Protein AF-A0AAF5DFM5-F1 (afdb_monomer)

Radius of gyration: 23.77 Å; Cα contacts (8 Å, |Δi|>4): 139; chains: 1; bounding box: 63×77×49 Å

Organism: Strongyloides stercoralis (NCBI:txid6248)

Mean predicted aligned error: 13.05 Å

Sequence (227 aa):
MPPLSIISSSNFTENYYSNDTLDSSNILQSSFLYLKYELNYQFFTSLDDDISKDEKELAKNTSKLLVEATSLFKKKNEDKLRTMLSKCTLDGPHLSYNTFCSVLSYLTEMSISGPVSRTTFTYGRLVGIFTFIGIYSKYLLDNDCLEDINTLILYTSKFMAKWINISWKRDKLSWEDFNIKTKLSIKSIEIKYENDNIITTVTVVIGACAIAVAALGIYFGIKKTFY

Secondary structure (DSSP, 8-state):
----PPP------S----S----HHHHHHHHHHHHHHHHT---SSPPPTTS-HHHHHHHHHHHHHHHHHHHHHHHHHHHHHHHHHHHHSTT-S---HHHHHHHHHHHHT--SSS-GGG----HHHHHHHHHHHHHHHHHHHHTT-HHHHHHHHHHHHHHHHHHHHHHHHHHT--HHHHHHHHHHHHHHHHHHHHHHHHHHHHHHHHHHHHHHHHHHHHHHHHHHH--

Foldseek 3Di:
DDAPDDDDDDDDDDDDDDPQPPDLLLLLLLLQLLLCVLVVDDDPDDRDPPDDPVSNVLSNLLSVLLSLLLVVVCVVCVVVLVVLLCVQAVVHLAHDLVRVLVSLCVQNVNDPPDDLVPDACDLVSVSSLSNSLSVSVNVCVVVVNSVRNSVSSVSSSVSVSVRCVSHCVVVVHGSVVSSVVSVVSSVVVVVVVVVVVVVVVVVVVVVVVVVVVVVVVVVVVVVVVVD

Structure (mmCIF, N/CA/C/O backbone):
data_AF-A0AAF5DFM5-F1
#
_entry.id   AF-A0AAF5DFM5-F1
#
loop_
_atom_site.group_PDB
_atom_site.id
_atom_site.type_symbol
_atom_site.label_atom_id
_atom_site.label_alt_id
_atom_site.label_comp_id
_atom_site.label_asym_id
_atom_site.label_entity_id
_atom_site.label_seq_id
_atom_site.pdbx_PDB_ins_code
_atom_site.Cartn_x
_atom_site.Cartn_y
_atom_site.Cartn_z
_atom_site.occupancy
_atom_site.B_iso_or_equiv
_atom_site.auth_seq_id
_atom_site.auth_comp_id
_atom_site.auth_asym_id
_atom_site.auth_atom_id
_atom_site.pdbx_PDB_model_num
ATOM 1 N N . MET A 1 1 ? 11.231 -17.034 3.679 1.00 26.69 1 MET A N 1
ATOM 2 C CA . MET A 1 1 ? 10.164 -16.528 2.785 1.00 26.69 1 MET A CA 1
ATOM 3 C C . MET A 1 1 ? 10.848 -15.743 1.677 1.00 26.69 1 MET A C 1
ATOM 5 O O . MET A 1 1 ? 11.814 -15.064 2.004 1.00 26.69 1 MET A O 1
ATOM 9 N N . PRO A 1 2 ? 10.467 -15.885 0.397 1.00 24.95 2 PRO A N 1
ATOM 10 C CA . PRO A 1 2 ? 11.100 -15.109 -0.661 1.00 24.95 2 PRO A CA 1
ATOM 11 C C . PRO A 1 2 ? 10.627 -13.646 -0.571 1.00 24.95 2 PRO A C 1
ATOM 13 O O . PRO A 1 2 ? 9.487 -13.409 -0.158 1.00 24.95 2 PRO A O 1
ATOM 16 N N . PRO A 1 3 ? 11.474 -12.665 -0.926 1.00 29.91 3 PRO A N 1
ATOM 17 C CA . PRO A 1 3 ? 11.093 -11.259 -0.907 1.00 29.91 3 PRO A CA 1
ATOM 18 C C . PRO A 1 3 ? 9.955 -11.004 -1.903 1.00 29.91 3 PRO A C 1
ATOM 20 O O . PRO A 1 3 ? 9.906 -11.611 -2.973 1.00 29.91 3 PRO A O 1
ATOM 23 N N . LEU A 1 4 ? 9.060 -10.069 -1.574 1.00 31.27 4 LEU A N 1
ATOM 24 C CA . LEU A 1 4 ? 8.083 -9.513 -2.516 1.00 31.27 4 LEU A CA 1
ATOM 25 C C . LEU A 1 4 ? 8.831 -8.641 -3.542 1.00 31.27 4 LEU A C 1
ATOM 27 O O . LEU A 1 4 ? 8.854 -7.415 -3.439 1.00 31.27 4 LEU A O 1
ATOM 31 N N . SER A 1 5 ? 9.518 -9.268 -4.498 1.00 30.50 5 SER A N 1
ATOM 32 C CA . SER A 1 5 ? 10.183 -8.580 -5.601 1.00 30.50 5 SER A CA 1
ATOM 33 C C . SER A 1 5 ? 9.222 -8.433 -6.779 1.00 30.50 5 SER A C 1
ATOM 35 O O . SER A 1 5 ? 8.769 -9.403 -7.384 1.00 30.50 5 SER A O 1
ATOM 37 N N . ILE A 1 6 ? 8.919 -7.183 -7.129 1.00 31.17 6 ILE A N 1
ATOM 38 C CA . ILE A 1 6 ? 8.477 -6.860 -8.484 1.00 31.17 6 ILE A CA 1
ATOM 39 C C . ILE A 1 6 ? 9.716 -7.029 -9.363 1.00 31.17 6 ILE A C 1
ATOM 41 O O . ILE A 1 6 ? 10.775 -6.468 -9.073 1.00 31.17 6 ILE A O 1
ATOM 45 N N . ILE A 1 7 ? 9.595 -7.884 -10.374 1.00 26.62 7 ILE A N 1
ATOM 46 C CA . ILE A 1 7 ? 10.667 -8.268 -11.291 1.00 26.62 7 ILE A CA 1
ATOM 47 C C . ILE A 1 7 ? 11.253 -7.002 -11.929 1.00 26.62 7 ILE A C 1
ATOM 49 O O . ILE A 1 7 ? 10.561 -6.248 -12.606 1.00 26.62 7 ILE A O 1
ATOM 53 N N . SER A 1 8 ? 12.540 -6.768 -11.682 1.00 29.70 8 SER A N 1
ATOM 54 C CA . SER A 1 8 ? 13.321 -5.675 -12.255 1.00 29.70 8 SER A CA 1
ATOM 55 C C . SER A 1 8 ? 13.896 -6.131 -13.596 1.00 29.70 8 SER A C 1
ATOM 57 O O . SER A 1 8 ? 14.919 -6.814 -13.625 1.00 29.70 8 SER A O 1
ATOM 59 N N . SER A 1 9 ? 13.267 -5.748 -14.706 1.00 27.64 9 SER A N 1
ATOM 60 C CA . SER A 1 9 ? 13.910 -5.782 -16.023 1.00 27.64 9 SER A CA 1
ATOM 61 C C . SER A 1 9 ? 14.705 -4.489 -16.225 1.00 27.64 9 SER A C 1
ATOM 63 O O . SER A 1 9 ? 14.135 -3.428 -16.481 1.00 27.64 9 SER A O 1
ATOM 65 N N . SER A 1 10 ? 16.025 -4.569 -16.071 1.00 27.09 10 SER A N 1
ATOM 66 C CA . SER A 1 10 ? 16.966 -3.527 -16.478 1.00 27.09 10 SER A CA 1
ATOM 67 C C . SER A 1 10 ? 17.239 -3.650 -17.973 1.00 27.09 10 SER A C 1
ATOM 69 O O . SER A 1 10 ? 17.657 -4.721 -18.401 1.00 27.09 10 SER A O 1
ATOM 71 N N . ASN A 1 11 ? 17.000 -2.579 -18.729 1.00 26.17 11 ASN A N 1
ATOM 72 C CA . ASN A 1 11 ? 17.708 -2.207 -19.959 1.00 26.17 11 ASN A CA 1
ATOM 73 C C . ASN A 1 11 ? 17.093 -0.899 -20.463 1.00 26.17 11 ASN A C 1
ATOM 75 O O . ASN A 1 11 ? 16.193 -0.956 -21.284 1.00 26.17 11 ASN A O 1
ATOM 79 N N . PHE A 1 12 ? 17.533 0.257 -19.964 1.00 29.44 12 PHE A N 1
ATOM 80 C CA . PHE A 1 12 ? 17.487 1.500 -20.738 1.00 29.44 12 PHE A CA 1
ATOM 81 C C . PHE A 1 12 ? 18.562 2.473 -20.244 1.00 29.44 12 PHE A C 1
ATOM 83 O O . PHE A 1 12 ? 18.998 2.445 -19.097 1.00 29.44 12 PHE A O 1
ATOM 90 N N . THR A 1 13 ? 19.045 3.218 -21.222 1.00 29.30 13 THR A N 1
ATOM 91 C CA . THR A 1 13 ? 20.336 3.877 -21.388 1.00 29.30 13 THR A CA 1
ATOM 92 C C . THR A 1 13 ? 20.624 5.038 -20.445 1.00 29.30 13 THR A C 1
ATOM 94 O O . THR A 1 13 ? 19.744 5.805 -20.070 1.00 29.30 13 THR A O 1
ATOM 97 N N . GLU A 1 14 ? 21.915 5.176 -20.144 1.00 26.59 14 GLU A N 1
ATOM 98 C CA . GLU A 1 14 ? 22.577 6.348 -19.576 1.00 26.59 14 GLU A CA 1
ATOM 99 C C . GLU A 1 14 ? 22.125 7.636 -20.274 1.00 26.59 14 GLU A C 1
ATOM 101 O O . GLU A 1 14 ? 22.359 7.789 -21.468 1.00 26.59 14 GLU A O 1
ATOM 106 N N . ASN A 1 15 ? 21.448 8.520 -19.536 1.00 27.34 15 ASN A N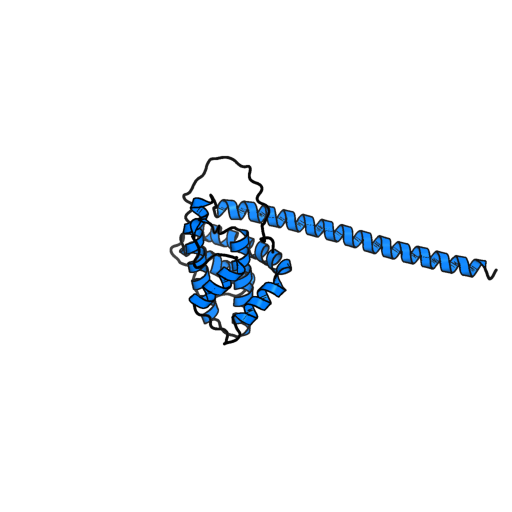 1
ATOM 107 C CA . ASN A 1 15 ? 21.472 9.988 -19.628 1.00 27.34 15 ASN A CA 1
ATOM 108 C C . ASN A 1 15 ? 20.193 10.521 -18.975 1.00 27.34 15 ASN A C 1
ATOM 110 O O . ASN A 1 15 ? 19.156 10.494 -19.616 1.00 27.34 15 ASN A O 1
ATOM 114 N N . TYR A 1 16 ? 20.288 10.929 -17.705 1.00 28.73 16 TYR A N 1
ATOM 115 C CA . TYR A 1 16 ? 19.466 11.915 -16.970 1.00 28.73 16 TYR A CA 1
ATOM 116 C C . TYR A 1 16 ? 19.586 11.609 -15.467 1.00 28.73 16 TYR A C 1
ATOM 118 O O . TYR A 1 16 ? 18.699 11.048 -14.834 1.00 28.73 16 TYR A O 1
ATOM 126 N N . TYR A 1 17 ? 20.738 11.938 -14.875 1.00 34.28 17 TYR A N 1
ATOM 127 C CA . TYR A 1 17 ? 20.863 11.941 -13.419 1.00 34.28 17 TYR A CA 1
ATOM 128 C C . TYR A 1 17 ? 20.577 13.342 -12.879 1.00 34.28 17 TYR A C 1
ATOM 130 O O . TYR A 1 17 ? 21.425 14.225 -12.935 1.00 34.28 17 TYR A O 1
ATOM 138 N N . SER A 1 18 ? 19.406 13.447 -12.245 1.00 34.38 18 SER A N 1
ATOM 139 C CA . SER A 1 18 ? 19.249 14.019 -10.904 1.00 34.38 18 SER A CA 1
ATOM 140 C C . SER A 1 18 ? 19.297 15.549 -10.758 1.00 34.38 18 SER A C 1
ATOM 142 O O . SER A 1 18 ? 20.243 16.090 -10.191 1.00 34.38 18 SER A O 1
ATOM 144 N N . ASN A 1 19 ? 18.169 16.194 -11.074 1.00 34.12 19 ASN A N 1
ATOM 145 C CA . ASN A 1 19 ? 17.599 17.251 -10.215 1.00 34.12 19 ASN A CA 1
ATOM 146 C C . ASN A 1 19 ? 16.365 16.754 -9.427 1.00 34.12 19 ASN A C 1
ATOM 148 O O . ASN A 1 19 ? 15.646 17.528 -8.811 1.00 34.12 19 ASN A O 1
ATOM 152 N N . ASP A 1 20 ? 16.138 15.440 -9.423 1.00 46.91 20 ASP A N 1
ATOM 153 C CA . ASP A 1 20 ? 14.932 14.785 -8.911 1.00 46.91 20 ASP A CA 1
ATOM 154 C C . ASP A 1 20 ? 15.004 14.509 -7.395 1.00 46.91 20 ASP A C 1
ATOM 156 O O . ASP A 1 20 ? 14.495 13.504 -6.888 1.00 46.91 20 ASP A O 1
ATOM 160 N N . THR A 1 21 ? 15.676 15.386 -6.641 1.00 45.53 21 THR A N 1
ATOM 161 C CA . THR A 1 21 ? 15.577 15.379 -5.179 1.00 45.53 21 THR A CA 1
ATOM 162 C C . THR A 1 21 ? 14.230 15.972 -4.811 1.00 45.53 21 THR A C 1
ATOM 164 O O . THR A 1 21 ? 14.131 17.140 -4.446 1.00 45.53 21 THR A O 1
ATOM 167 N N . LEU A 1 22 ? 13.187 15.153 -4.944 1.00 53.50 22 LEU A N 1
ATOM 168 C CA . LEU A 1 22 ? 11.903 15.378 -4.302 1.00 53.50 22 LEU A CA 1
ATOM 169 C C . LEU A 1 22 ? 12.203 15.596 -2.813 1.00 53.50 22 LEU A C 1
ATOM 171 O O . LEU A 1 22 ? 12.526 14.643 -2.096 1.00 53.50 22 LEU A O 1
ATOM 175 N N . ASP A 1 23 ? 12.184 16.856 -2.380 1.00 59.25 23 ASP A N 1
ATOM 176 C CA . ASP A 1 23 ? 12.413 17.213 -0.987 1.00 59.25 23 ASP A CA 1
ATOM 177 C C . ASP A 1 23 ? 11.388 16.463 -0.123 1.00 59.25 23 ASP A C 1
ATOM 179 O O . ASP A 1 23 ? 10.298 16.096 -0.569 1.00 59.25 23 ASP A O 1
ATOM 183 N N . SER A 1 24 ? 11.738 16.210 1.128 1.00 58.09 24 SER A N 1
ATOM 184 C CA . SER A 1 24 ? 10.863 15.661 2.162 1.00 58.09 24 SER A CA 1
ATOM 185 C C . SER A 1 24 ? 9.426 16.218 2.128 1.00 58.09 24 SER A C 1
ATOM 187 O O . S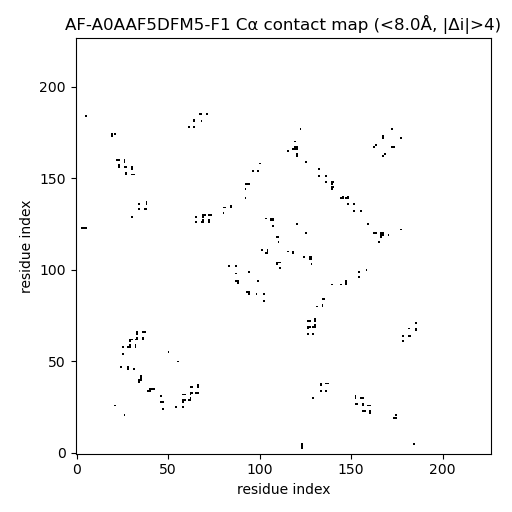ER A 1 24 ? 8.479 15.459 2.365 1.00 58.09 24 SER A O 1
ATOM 189 N N . SER A 1 25 ? 9.255 17.493 1.748 1.00 62.62 25 SER A N 1
ATOM 190 C CA . SER A 1 25 ? 7.951 18.137 1.537 1.00 62.62 25 SER A CA 1
ATOM 191 C C . SER A 1 25 ? 7.100 17.444 0.457 1.00 62.62 25 SER A C 1
ATOM 193 O O . SER A 1 25 ? 5.924 17.151 0.677 1.00 62.62 25 SER A O 1
ATOM 195 N N . ASN A 1 26 ? 7.685 17.015 -0.662 1.00 69.56 26 ASN A N 1
ATOM 196 C CA . ASN A 1 26 ? 6.950 16.330 -1.728 1.00 69.56 26 ASN A CA 1
ATOM 197 C C . ASN A 1 26 ? 6.493 14.908 -1.337 1.00 69.56 26 ASN A C 1
ATOM 199 O O . ASN A 1 26 ? 5.435 14.446 -1.777 1.00 69.56 26 ASN A O 1
ATOM 203 N N . ILE A 1 27 ? 7.239 14.211 -0.469 1.00 80.94 27 ILE A N 1
ATOM 204 C CA . ILE A 1 27 ? 6.811 12.914 0.095 1.00 80.94 27 ILE A CA 1
ATOM 205 C C . ILE A 1 27 ? 5.614 13.120 1.026 1.00 80.94 27 ILE A C 1
ATOM 207 O O . ILE A 1 27 ? 4.661 12.334 1.002 1.00 80.94 27 ILE A O 1
ATOM 211 N N . LEU A 1 28 ? 5.649 14.181 1.836 1.00 81.94 28 LEU A N 1
ATOM 212 C CA . LEU A 1 28 ? 4.542 14.560 2.707 1.00 81.94 28 LEU A CA 1
ATOM 213 C C . LEU A 1 28 ? 3.286 14.870 1.882 1.00 81.94 28 LEU A C 1
ATOM 215 O O . LEU A 1 28 ? 2.232 14.290 2.146 1.00 81.94 28 LEU A O 1
ATOM 219 N N . GLN A 1 29 ? 3.409 15.690 0.834 1.00 81.56 29 GLN A N 1
ATOM 220 C CA . GLN A 1 29 ? 2.295 16.011 -0.062 1.00 81.56 29 GLN A CA 1
ATOM 221 C C . GLN A 1 29 ? 1.724 14.780 -0.761 1.00 81.56 29 GLN A C 1
ATOM 223 O O . GLN A 1 29 ? 0.508 14.585 -0.774 1.00 81.56 29 GLN A O 1
ATOM 228 N N . SER A 1 30 ? 2.594 13.922 -1.295 1.00 83.00 30 SER A N 1
ATOM 229 C CA . SER A 1 30 ? 2.173 12.674 -1.936 1.00 83.00 30 SER A CA 1
ATOM 230 C C . SER A 1 30 ? 1.452 11.757 -0.946 1.00 83.00 30 SER A C 1
ATOM 232 O O . SER A 1 30 ? 0.493 11.090 -1.312 1.00 83.00 30 SER A O 1
ATOM 234 N N . SER A 1 31 ? 1.849 11.765 0.331 1.00 85.25 31 SER A N 1
ATOM 235 C CA . SER A 1 31 ? 1.177 10.985 1.375 1.00 85.25 31 SER A CA 1
ATOM 236 C C . SER A 1 31 ? -0.212 11.521 1.718 1.00 85.25 31 SER A C 1
ATOM 238 O O . SER A 1 31 ? -1.157 10.737 1.816 1.00 85.25 31 SER A O 1
ATOM 240 N N . PHE A 1 32 ? -0.362 12.845 1.825 1.00 87.75 32 PHE A N 1
ATOM 241 C CA . PHE A 1 32 ? -1.670 13.485 1.993 1.00 87.75 32 PHE A CA 1
ATOM 242 C C . PHE A 1 32 ? -2.598 13.212 0.808 1.00 87.75 32 PHE A C 1
ATOM 244 O O . PHE A 1 32 ? -3.746 12.809 0.996 1.00 87.75 32 PHE A O 1
ATOM 251 N N . LEU A 1 33 ? -2.108 13.414 -0.417 1.00 88.25 33 LEU A N 1
ATOM 252 C CA . LEU A 1 33 ? -2.886 13.210 -1.638 1.00 88.25 33 LEU A CA 1
ATOM 253 C C . LEU A 1 33 ? -3.266 11.743 -1.831 1.00 88.25 33 LEU A C 1
ATOM 255 O O . LEU A 1 33 ? -4.416 11.459 -2.162 1.00 88.25 33 LEU A O 1
ATOM 259 N N . TYR A 1 34 ? -2.338 10.820 -1.574 1.00 91.62 34 TYR A N 1
ATOM 260 C CA . TYR A 1 34 ? -2.616 9.390 -1.588 1.00 91.62 34 TYR A CA 1
ATOM 261 C C . TYR A 1 34 ? -3.769 9.041 -0.646 1.00 91.62 34 TYR A C 1
ATOM 263 O O . TYR A 1 34 ? -4.755 8.470 -1.099 1.00 91.62 34 TYR A O 1
ATOM 271 N N . LEU A 1 35 ? -3.700 9.427 0.635 1.00 91.56 35 LEU A N 1
ATOM 272 C CA . LEU A 1 35 ? -4.762 9.098 1.591 1.00 91.56 35 LEU A CA 1
ATOM 273 C C . LEU A 1 35 ? -6.078 9.801 1.268 1.00 91.56 35 LEU A C 1
ATOM 275 O O . LEU A 1 35 ? -7.140 9.215 1.463 1.00 91.56 35 LEU A O 1
ATOM 279 N N . LYS A 1 36 ? -6.029 11.027 0.738 1.00 90.31 36 LYS A N 1
ATOM 280 C CA . LYS A 1 36 ? -7.227 11.726 0.261 1.00 90.31 36 LYS A CA 1
ATOM 281 C C . LYS A 1 36 ? -7.945 10.908 -0.810 1.00 90.31 36 LYS A C 1
ATOM 283 O O . LYS A 1 36 ? -9.167 10.793 -0.766 1.00 90.31 36 LYS A O 1
ATOM 288 N N . TYR A 1 37 ? -7.198 10.350 -1.763 1.00 90.44 37 TYR A N 1
ATOM 289 C CA . TYR A 1 37 ? -7.759 9.529 -2.833 1.00 90.44 37 TYR A CA 1
ATOM 290 C C . TYR A 1 37 ? -8.168 8.134 -2.356 1.00 90.44 37 TYR A C 1
ATOM 292 O O . TYR A 1 37 ? -9.270 7.700 -2.673 1.00 90.44 37 TYR A O 1
ATOM 300 N N . GLU A 1 38 ? -7.332 7.466 -1.562 1.00 91.56 38 GLU A N 1
ATOM 301 C CA . GLU A 1 38 ? -7.588 6.118 -1.036 1.00 91.56 38 GLU A CA 1
ATOM 302 C C . GLU A 1 38 ? -8.816 6.084 -0.114 1.00 91.56 38 GLU A C 1
ATOM 304 O O . GLU A 1 38 ? -9.626 5.163 -0.188 1.00 91.56 38 GLU A O 1
ATOM 309 N N . LEU A 1 39 ? -8.982 7.089 0.753 1.00 90.44 39 LEU A N 1
ATO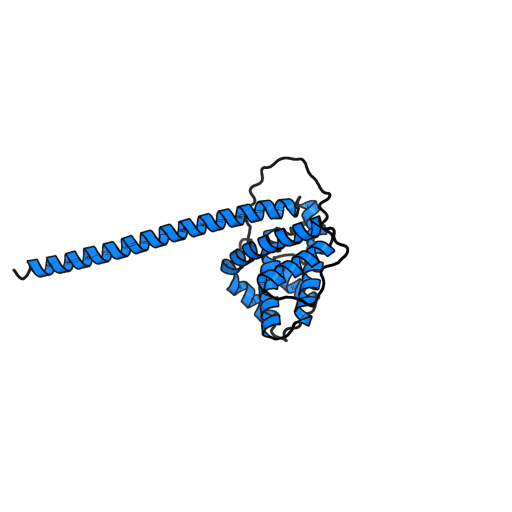M 310 C CA . LEU A 1 39 ? -10.088 7.144 1.716 1.00 90.44 39 LEU A CA 1
ATOM 311 C C . LEU A 1 39 ? -11.304 7.915 1.201 1.00 90.44 39 LEU A C 1
ATOM 313 O O . LEU A 1 39 ? -12.337 7.917 1.869 1.00 90.44 39 LEU A O 1
ATOM 317 N N . ASN A 1 40 ? -11.179 8.592 0.054 1.00 89.31 40 ASN A N 1
ATOM 318 C CA . ASN A 1 40 ? -12.155 9.569 -0.430 1.00 89.31 40 ASN A CA 1
ATOM 319 C C . ASN A 1 40 ? -12.555 10.578 0.672 1.00 89.31 40 ASN A C 1
ATOM 321 O O . ASN A 1 40 ? -13.735 10.855 0.889 1.00 89.31 40 ASN A O 1
ATOM 325 N N . TYR A 1 41 ? -11.558 11.088 1.405 1.00 83.00 41 TYR A N 1
ATOM 326 C CA . TYR A 1 41 ? -11.745 11.962 2.565 1.00 83.00 41 TYR A CA 1
ATOM 327 C C . TYR A 1 41 ? -10.971 13.271 2.402 1.00 83.00 41 TYR A C 1
ATOM 329 O O . TYR A 1 41 ? -9.806 13.278 1.998 1.00 83.00 41 TYR A O 1
ATOM 337 N N . GLN A 1 42 ? -11.607 14.397 2.727 1.00 81.12 42 GLN A N 1
ATOM 338 C CA . GLN A 1 42 ? -10.978 15.711 2.652 1.00 81.12 42 GLN A CA 1
ATOM 339 C C . GLN A 1 42 ? -10.389 16.101 4.008 1.00 81.12 42 GLN A C 1
ATOM 341 O O . GLN A 1 42 ? -11.095 16.550 4.905 1.00 81.12 42 GLN A O 1
ATOM 346 N N . PHE A 1 43 ? -9.073 15.944 4.140 1.00 75.19 43 PHE A N 1
ATOM 347 C CA . PHE A 1 43 ? -8.335 16.423 5.306 1.00 75.19 43 PHE A CA 1
ATOM 348 C C . PHE A 1 43 ? -8.318 17.957 5.360 1.00 75.19 43 PHE A C 1
ATOM 350 O O . PHE A 1 43 ? -8.232 18.618 4.324 1.00 75.19 43 PHE A O 1
ATOM 357 N N . PHE A 1 44 ? -8.381 18.510 6.573 1.00 64.94 44 PHE A N 1
ATOM 358 C CA . PHE A 1 44 ? -8.314 19.957 6.818 1.00 64.94 44 PHE A CA 1
ATOM 359 C C . PHE A 1 44 ? -6.910 20.539 6.616 1.00 64.94 44 PHE A C 1
ATOM 361 O O . PHE A 1 44 ? -6.758 21.747 6.467 1.00 64.94 44 PHE A O 1
ATOM 368 N N . THR A 1 45 ? -5.886 19.689 6.611 1.00 66.19 45 THR A N 1
ATOM 369 C CA . THR A 1 45 ? -4.489 20.087 6.471 1.00 66.19 45 THR A CA 1
ATOM 370 C C . THR A 1 45 ? -4.230 20.572 5.045 1.00 66.19 45 THR A C 1
ATOM 372 O O . THR A 1 45 ? -4.390 19.813 4.085 1.00 66.19 45 THR A O 1
ATOM 375 N N . SER A 1 46 ? -3.860 21.848 4.897 1.00 58.38 46 SER A N 1
ATOM 376 C CA . SER A 1 46 ? -3.481 22.412 3.604 1.00 58.38 46 SER A CA 1
ATOM 377 C C . SER A 1 46 ? -2.173 21.784 3.122 1.00 58.38 46 SER A C 1
ATOM 379 O O . SER A 1 46 ? -1.250 21.534 3.898 1.00 58.38 46 SER A O 1
ATOM 381 N N . LEU A 1 47 ? -2.117 21.490 1.822 1.00 62.34 47 LEU A N 1
ATOM 382 C CA . LEU A 1 47 ? -0.862 21.157 1.156 1.00 62.34 47 LEU A CA 1
ATOM 383 C C . LEU A 1 47 ? 0.054 22.379 1.230 1.00 62.34 47 LEU A C 1
ATOM 385 O O . LEU A 1 47 ? -0.430 23.496 1.088 1.00 62.34 47 LEU A O 1
ATOM 389 N N . ASP A 1 48 ? 1.345 22.140 1.445 1.00 65.19 48 ASP A N 1
ATOM 390 C CA . ASP A 1 48 ? 2.370 23.181 1.549 1.00 65.19 48 ASP A CA 1
ATOM 391 C C . ASP A 1 48 ? 2.264 24.176 0.372 1.00 65.19 48 ASP A C 1
ATOM 393 O O . ASP A 1 48 ? 2.280 23.788 -0.809 1.00 65.19 48 ASP A O 1
ATOM 397 N N . ASP A 1 49 ? 2.045 25.450 0.703 1.00 63.66 49 ASP A N 1
ATOM 398 C CA . ASP A 1 49 ? 1.696 26.490 -0.269 1.00 63.66 49 ASP A CA 1
ATOM 399 C C . ASP A 1 49 ? 2.891 26.850 -1.158 1.00 63.66 49 ASP A C 1
ATOM 401 O O . ASP A 1 49 ? 2.691 27.179 -2.332 1.00 63.66 49 ASP A O 1
ATOM 405 N N . ASP A 1 50 ? 4.108 26.653 -0.645 1.00 71.25 50 ASP A N 1
ATOM 406 C CA . ASP A 1 50 ? 5.378 27.016 -1.283 1.00 71.25 50 ASP A CA 1
ATOM 407 C C . ASP A 1 50 ? 5.792 26.091 -2.441 1.00 71.25 50 ASP A C 1
ATOM 409 O O . ASP A 1 50 ? 6.787 26.341 -3.123 1.00 71.25 50 ASP A O 1
ATOM 413 N N . ILE A 1 51 ? 5.026 25.031 -2.713 1.00 74.38 51 ILE A N 1
ATOM 414 C CA . ILE A 1 51 ? 5.359 24.070 -3.769 1.00 74.38 51 ILE A CA 1
ATOM 415 C C . ILE A 1 51 ? 4.951 24.595 -5.148 1.00 74.38 51 ILE A C 1
ATOM 417 O O . ILE A 1 51 ? 3.835 25.099 -5.347 1.00 74.38 51 ILE A O 1
ATOM 421 N N . SER A 1 52 ? 5.846 24.421 -6.125 1.00 81.50 52 SER A N 1
ATOM 422 C CA . SER A 1 52 ? 5.608 24.828 -7.508 1.00 81.50 52 SER A CA 1
ATOM 423 C C . SER A 1 52 ? 4.411 24.095 -8.131 1.00 81.50 52 SER A C 1
ATOM 425 O O . SER A 1 52 ? 3.989 23.016 -7.706 1.00 81.50 52 SER A O 1
ATOM 427 N N . LYS A 1 53 ? 3.835 24.683 -9.185 1.00 82.12 53 LYS A N 1
ATOM 428 C CA . LYS A 1 53 ? 2.701 24.081 -9.902 1.00 82.12 53 LYS A CA 1
ATOM 429 C C . LYS A 1 53 ? 3.053 22.705 -10.486 1.00 82.12 53 LYS A C 1
ATOM 431 O O . LYS A 1 53 ? 2.215 21.805 -10.450 1.00 82.12 53 LYS A O 1
ATOM 436 N N . ASP A 1 54 ? 4.274 22.554 -10.991 1.00 80.38 54 ASP A N 1
ATOM 437 C CA . ASP A 1 54 ? 4.739 21.319 -11.625 1.00 80.38 54 ASP A CA 1
ATOM 438 C C . ASP A 1 54 ? 4.934 20.201 -10.594 1.00 80.38 54 ASP A C 1
ATOM 440 O O . ASP A 1 54 ? 4.495 19.073 -10.814 1.00 80.38 54 ASP A O 1
ATOM 444 N N . GLU A 1 55 ? 5.486 20.519 -9.422 1.00 78.62 55 GLU A N 1
ATOM 445 C CA . GLU A 1 55 ? 5.607 19.572 -8.308 1.00 78.62 55 GLU A CA 1
ATOM 446 C C . GLU A 1 55 ? 4.240 19.138 -7.766 1.00 78.62 55 GLU A C 1
ATOM 448 O O . GLU A 1 55 ? 4.024 17.948 -7.527 1.00 78.62 55 GLU A O 1
ATOM 453 N N . LYS A 1 56 ? 3.278 20.066 -7.645 1.00 80.31 56 LYS A N 1
ATOM 454 C CA . LYS A 1 56 ? 1.896 19.736 -7.249 1.00 80.31 56 LYS A CA 1
ATOM 455 C C . LYS A 1 56 ? 1.250 18.757 -8.234 1.00 80.31 56 LYS A C 1
ATOM 457 O O . LYS A 1 56 ? 0.588 17.802 -7.819 1.00 80.31 56 LYS A O 1
ATOM 462 N N . GLU A 1 57 ? 1.445 18.961 -9.535 1.00 83.75 57 GLU A N 1
ATOM 463 C CA . GLU A 1 57 ? 0.916 18.064 -10.568 1.00 83.75 57 GLU A CA 1
ATOM 464 C C . GLU A 1 57 ? 1.637 16.703 -10.572 1.00 83.75 57 GLU A C 1
ATOM 466 O O . GLU A 1 57 ? 0.988 15.658 -10.688 1.00 83.75 57 GLU A O 1
ATOM 471 N N . LEU A 1 58 ? 2.955 16.679 -10.356 1.00 80.94 58 LEU A N 1
ATOM 472 C CA . LEU A 1 58 ? 3.725 15.442 -10.208 1.00 80.94 58 LEU A CA 1
ATOM 473 C C . LEU A 1 58 ? 3.273 14.632 -8.984 1.00 80.94 58 LEU A C 1
ATOM 475 O O . LEU A 1 58 ? 3.028 13.428 -9.106 1.00 80.94 58 LEU A O 1
ATOM 479 N N . ALA A 1 59 ? 3.105 15.275 -7.825 1.00 82.19 59 ALA A N 1
ATOM 480 C CA . ALA A 1 59 ? 2.626 14.636 -6.600 1.00 82.19 59 ALA A CA 1
ATOM 481 C C . ALA A 1 59 ? 1.221 14.053 -6.793 1.00 82.19 59 ALA A C 1
ATOM 483 O O . ALA A 1 59 ? 0.945 12.918 -6.397 1.00 82.19 59 ALA A O 1
ATOM 484 N N . LYS A 1 60 ? 0.339 14.785 -7.480 1.00 85.75 60 LYS A N 1
ATOM 485 C CA . LYS A 1 60 ? -1.013 14.333 -7.824 1.00 85.75 60 LYS A CA 1
ATOM 486 C C . LYS A 1 60 ? -1.007 13.095 -8.717 1.00 85.75 60 LYS A C 1
ATOM 488 O O . LYS A 1 60 ? -1.713 12.130 -8.422 1.00 85.75 60 LYS A O 1
ATOM 493 N N . ASN A 1 61 ? -0.217 13.108 -9.788 1.00 85.62 61 ASN A N 1
ATOM 494 C CA . ASN A 1 61 ? -0.128 11.984 -10.720 1.00 85.62 61 ASN A CA 1
ATOM 495 C C . ASN A 1 61 ? 0.503 10.753 -10.061 1.00 85.62 61 ASN A C 1
ATOM 497 O O . ASN A 1 61 ? -0.034 9.651 -10.181 1.00 85.62 61 ASN A O 1
ATOM 501 N N . THR A 1 62 ? 1.563 10.955 -9.278 1.00 87.81 62 THR A N 1
ATOM 502 C CA . THR A 1 62 ? 2.208 9.898 -8.487 1.00 87.81 62 THR A CA 1
ATOM 503 C C . THR A 1 62 ? 1.235 9.299 -7.467 1.00 87.81 62 THR A C 1
ATOM 505 O O . THR A 1 62 ? 1.154 8.082 -7.330 1.00 87.81 62 THR A O 1
ATOM 508 N N . SER A 1 63 ? 0.427 10.127 -6.797 1.00 88.81 63 SER A N 1
ATOM 509 C CA . SER A 1 63 ? -0.554 9.670 -5.801 1.00 88.81 63 SER A CA 1
ATOM 510 C C . S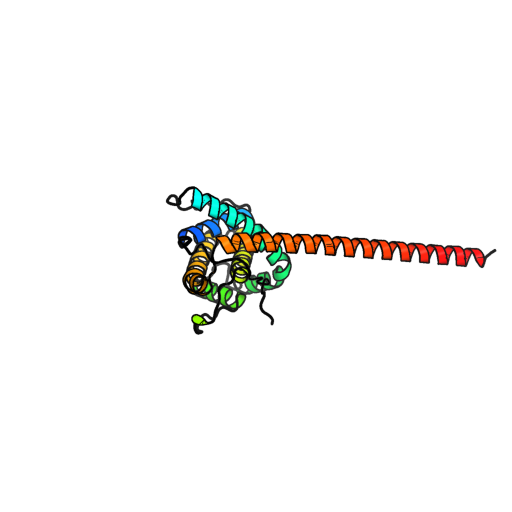ER A 1 63 ? -1.676 8.830 -6.411 1.00 88.81 63 SER A C 1
ATOM 512 O O . SER A 1 63 ? -2.070 7.826 -5.827 1.00 88.81 63 SER A O 1
ATOM 514 N N . LYS A 1 64 ? -2.179 9.193 -7.599 1.00 89.69 64 LYS A N 1
ATOM 515 C CA . LYS A 1 64 ? -3.177 8.379 -8.317 1.00 89.69 64 LYS A CA 1
ATOM 516 C C . LYS A 1 64 ? -2.613 7.019 -8.721 1.00 89.69 64 LYS A C 1
ATOM 518 O O . LYS A 1 64 ? -3.251 5.998 -8.490 1.00 89.69 64 LYS A O 1
ATOM 523 N N . LEU A 1 65 ? -1.394 7.010 -9.260 1.00 89.88 65 LEU A N 1
ATOM 524 C CA . LEU A 1 65 ? -0.702 5.774 -9.615 1.00 89.88 65 LEU A CA 1
ATOM 525 C C . LEU A 1 65 ? -0.449 4.895 -8.381 1.00 89.88 65 LEU A C 1
ATOM 527 O O . LEU A 1 65 ? -0.576 3.674 -8.452 1.00 89.88 65 LEU A O 1
ATOM 531 N N . LEU A 1 66 ? -0.124 5.516 -7.242 1.00 92.06 66 LEU A N 1
ATOM 532 C CA . LEU A 1 66 ? 0.004 4.826 -5.963 1.00 92.06 66 LEU A CA 1
ATOM 533 C C . LEU A 1 66 ? -1.307 4.158 -5.550 1.00 92.06 66 LEU A C 1
ATOM 535 O O . LEU A 1 66 ? -1.247 2.994 -5.189 1.00 92.06 66 LEU A O 1
ATOM 539 N N . VAL A 1 67 ? -2.464 4.821 -5.655 1.00 93.19 67 VAL A N 1
ATOM 540 C CA . VAL A 1 67 ? -3.775 4.208 -5.341 1.00 93.19 67 VAL A CA 1
ATOM 541 C C . VAL A 1 67 ? -4.034 2.952 -6.181 1.00 93.19 67 VAL A C 1
ATOM 543 O O . VAL A 1 67 ? -4.459 1.919 -5.663 1.00 93.19 67 VAL A O 1
ATOM 546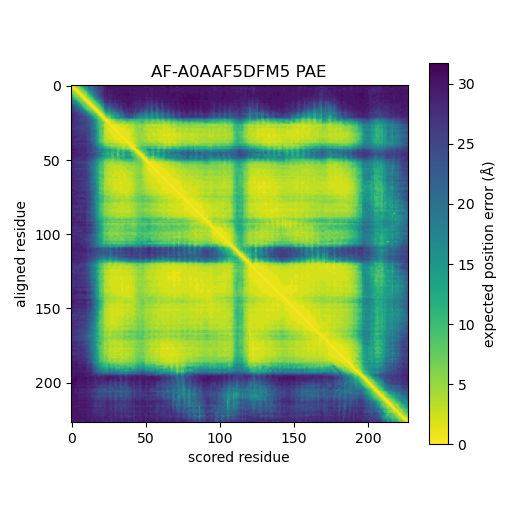 N N . GLU A 1 68 ? -3.732 2.993 -7.479 1.00 93.00 68 GLU A N 1
ATOM 547 C CA . GLU A 1 68 ? -3.863 1.814 -8.343 1.00 93.00 68 GLU A CA 1
ATOM 548 C C . GLU A 1 68 ? -2.907 0.688 -7.907 1.00 93.00 68 GLU A C 1
ATOM 550 O O . GLU A 1 68 ? -3.311 -0.469 -7.741 1.00 93.00 68 GLU A O 1
ATOM 555 N N . ALA A 1 69 ? -1.640 1.027 -7.654 1.00 92.69 69 ALA A N 1
ATOM 556 C CA . ALA A 1 69 ? -0.624 0.069 -7.232 1.00 92.69 69 ALA A CA 1
ATOM 557 C C . ALA A 1 69 ? -0.934 -0.558 -5.861 1.00 92.69 69 ALA A C 1
ATOM 559 O O . ALA A 1 69 ? -0.786 -1.773 -5.690 1.00 92.69 69 ALA A O 1
ATOM 560 N N . THR A 1 70 ? -1.373 0.240 -4.885 1.00 93.56 70 THR A N 1
ATOM 561 C CA . THR A 1 70 ? -1.712 -0.224 -3.535 1.00 93.56 70 THR A CA 1
ATOM 562 C C . THR A 1 70 ? -2.977 -1.064 -3.551 1.00 93.56 70 THR A C 1
ATOM 564 O O . THR A 1 70 ? -3.012 -2.077 -2.862 1.00 93.56 70 THR A O 1
ATOM 567 N N . SER A 1 71 ? -3.968 -0.750 -4.391 1.00 93.31 71 SER A N 1
ATOM 568 C CA . SER A 1 71 ? -5.154 -1.594 -4.587 1.00 93.31 71 SER A CA 1
ATOM 569 C C . SER A 1 71 ? -4.776 -3.002 -5.066 1.00 93.31 71 SER A C 1
ATOM 571 O O . SER A 1 71 ? -5.213 -4.007 -4.493 1.00 93.31 71 SER A O 1
ATOM 573 N N . LEU A 1 72 ? -3.881 -3.109 -6.055 1.00 90.25 72 LEU A N 1
ATOM 574 C CA . LEU A 1 72 ? -3.369 -4.402 -6.524 1.00 90.25 72 LEU A CA 1
ATOM 575 C C . LEU A 1 72 ? -2.529 -5.122 -5.462 1.00 90.25 72 LEU A C 1
ATOM 577 O O . LEU A 1 72 ? -2.629 -6.344 -5.311 1.00 90.25 72 LEU A O 1
ATOM 581 N N . PHE A 1 73 ? -1.705 -4.384 -4.716 1.00 89.94 73 PHE A N 1
ATOM 582 C CA . PHE A 1 73 ? -0.896 -4.947 -3.638 1.00 89.94 73 PHE A CA 1
ATOM 583 C C . PHE A 1 73 ? -1.769 -5.461 -2.483 1.00 89.94 73 PHE A C 1
ATOM 585 O O . PHE A 1 73 ? -1.521 -6.553 -1.962 1.00 89.94 73 PHE A O 1
ATOM 592 N N . LYS A 1 74 ? -2.816 -4.711 -2.124 1.00 91.06 74 LYS A N 1
ATOM 593 C CA . LYS A 1 74 ? -3.788 -5.026 -1.073 1.00 91.06 74 LYS A CA 1
ATOM 594 C C . LYS A 1 74 ? -4.510 -6.329 -1.371 1.00 91.06 74 LYS A C 1
ATOM 596 O O . LYS A 1 74 ? -4.467 -7.217 -0.530 1.00 91.06 74 LYS A O 1
ATOM 601 N N . LYS A 1 75 ? -5.024 -6.519 -2.594 1.00 88.31 75 LYS A N 1
ATOM 602 C CA . LYS A 1 75 ? -5.698 -7.768 -3.015 1.00 88.31 75 LYS A CA 1
ATOM 603 C C . LYS A 1 75 ? -4.887 -9.039 -2.732 1.00 88.31 75 LYS A C 1
ATOM 605 O O . LYS A 1 75 ? -5.467 -10.096 -2.520 1.00 88.31 75 LYS A O 1
ATOM 610 N N . LYS A 1 76 ? -3.553 -8.954 -2.743 1.00 85.44 76 LYS A N 1
ATOM 611 C CA . LYS A 1 76 ? -2.657 -10.097 -2.500 1.00 85.44 76 LYS A CA 1
ATOM 612 C C . LYS A 1 76 ? -2.187 -10.232 -1.051 1.00 85.44 76 LYS A C 1
ATOM 614 O O . LYS A 1 76 ? -1.706 -11.298 -0.684 1.00 85.44 76 LYS A O 1
ATOM 619 N N . ASN A 1 77 ? -2.252 -9.164 -0.255 1.00 88.62 77 ASN A N 1
ATOM 620 C CA . ASN A 1 77 ? -1.577 -9.090 1.046 1.00 88.62 77 ASN A CA 1
ATOM 621 C C . ASN A 1 77 ? -2.486 -8.620 2.193 1.00 88.62 77 ASN A C 1
ATOM 623 O O . ASN A 1 77 ? -1.989 -8.424 3.303 1.00 88.62 77 ASN A O 1
ATOM 627 N N . GLU A 1 78 ? -3.785 -8.424 1.954 1.00 89.62 78 GLU A N 1
ATOM 628 C CA . GLU A 1 78 ? -4.706 -7.804 2.912 1.00 89.62 78 GLU A CA 1
ATOM 629 C C . GLU A 1 78 ? -4.708 -8.501 4.277 1.00 89.62 78 GLU A C 1
ATOM 631 O O . GLU A 1 78 ? -4.517 -7.826 5.286 1.00 89.62 78 GLU A O 1
ATOM 636 N N . ASP A 1 79 ? -4.805 -9.831 4.327 1.00 89.62 79 ASP A N 1
ATOM 637 C CA . ASP A 1 79 ? -4.831 -10.581 5.593 1.00 89.62 79 ASP A CA 1
ATOM 638 C C . ASP A 1 79 ? -3.567 -10.359 6.429 1.00 89.62 79 ASP A C 1
ATOM 640 O O . ASP A 1 79 ? -3.622 -10.140 7.645 1.00 89.62 79 ASP A O 1
ATOM 644 N N . LYS A 1 80 ? -2.402 -10.358 5.770 1.00 87.69 80 LYS A N 1
ATOM 645 C CA . LYS A 1 80 ? -1.113 -10.117 6.427 1.00 87.69 80 LYS A CA 1
ATOM 646 C C . LYS A 1 80 ? -1.036 -8.687 6.959 1.00 87.69 80 LYS A C 1
ATOM 648 O O . LYS A 1 80 ? -0.577 -8.481 8.082 1.00 87.69 80 LYS A O 1
ATOM 653 N N . LEU A 1 81 ? -1.503 -7.712 6.179 1.00 91.00 81 LEU A N 1
ATOM 654 C CA . LEU A 1 81 ? -1.511 -6.302 6.571 1.00 91.00 81 LEU A CA 1
ATOM 655 C C . LEU A 1 81 ? -2.494 -6.037 7.719 1.00 91.00 81 LEU A C 1
ATOM 657 O O . LEU A 1 81 ? -2.142 -5.338 8.665 1.00 91.00 81 LEU A O 1
ATOM 661 N N . ARG A 1 82 ? -3.681 -6.653 7.700 1.00 91.44 82 ARG A N 1
ATOM 662 C CA . ARG A 1 82 ? -4.666 -6.573 8.791 1.00 91.44 82 ARG A CA 1
ATOM 663 C C . ARG A 1 82 ? -4.172 -7.240 10.068 1.00 91.44 82 ARG A C 1
ATOM 665 O O . ARG A 1 82 ? -4.371 -6.696 11.147 1.00 91.44 82 ARG A O 1
ATOM 672 N N . THR A 1 83 ? -3.467 -8.365 9.953 1.00 89.50 83 THR A N 1
ATOM 673 C CA . THR A 1 83 ? -2.822 -9.022 11.102 1.00 89.50 83 THR A CA 1
ATOM 674 C C . THR A 1 83 ? -1.721 -8.152 11.711 1.00 89.50 83 THR A C 1
ATOM 676 O O . THR A 1 83 ? -1.499 -8.173 12.918 1.00 89.50 83 THR A O 1
ATOM 679 N N . MET A 1 84 ? -0.994 -7.389 10.893 1.00 86.56 84 MET A N 1
ATOM 680 C CA . MET A 1 84 ? -0.041 -6.409 11.413 1.00 86.56 84 MET A CA 1
ATOM 681 C C . MET A 1 84 ? -0.760 -5.242 12.081 1.00 86.56 84 MET A C 1
ATOM 683 O O . MET A 1 84 ? -0.369 -4.875 13.183 1.00 86.56 84 MET A O 1
ATOM 687 N N . LEU A 1 85 ? -1.819 -4.705 11.464 1.00 91.56 85 LEU A N 1
ATOM 688 C CA . LEU A 1 85 ? -2.615 -3.627 12.049 1.00 91.56 85 LEU A CA 1
ATOM 689 C C . LEU A 1 85 ? -3.147 -4.026 13.429 1.00 91.56 85 LEU A C 1
ATOM 691 O O . LEU A 1 85 ? -2.911 -3.297 14.383 1.00 91.56 85 LEU A O 1
ATOM 695 N N . SER A 1 86 ? -3.762 -5.205 13.562 1.00 89.81 86 SER A N 1
ATOM 696 C CA . SER A 1 86 ? -4.317 -5.662 14.843 1.00 89.81 86 SER A CA 1
ATOM 697 C C . SER A 1 86 ? -3.262 -5.780 15.941 1.00 89.81 86 SER A C 1
ATOM 699 O O . SER A 1 86 ? -3.542 -5.480 17.096 1.00 89.81 86 SER A O 1
ATOM 701 N N . LYS A 1 87 ? -2.026 -6.156 15.590 1.00 85.00 87 LYS A N 1
ATOM 702 C CA . LYS A 1 87 ? -0.901 -6.160 16.534 1.00 85.00 87 LYS A CA 1
ATOM 703 C C . LYS A 1 87 ? -0.453 -4.755 16.934 1.00 85.00 87 LYS A C 1
ATOM 705 O O . LYS A 1 87 ? 0.025 -4.580 18.047 1.00 85.00 87 LYS A O 1
ATOM 710 N N . CYS A 1 88 ? -0.570 -3.779 16.036 1.00 84.44 88 CYS A N 1
ATOM 711 C CA . CYS A 1 88 ? -0.198 -2.390 16.314 1.00 84.44 88 CYS A CA 1
ATOM 712 C C . CYS A 1 88 ? -1.226 -1.682 17.190 1.00 84.44 88 CYS A C 1
ATOM 714 O O . CYS A 1 88 ? -0.853 -0.800 17.951 1.00 84.44 88 CYS A O 1
ATOM 716 N N . THR A 1 89 ? -2.496 -2.066 17.069 1.00 88.69 89 THR A N 1
ATOM 717 C CA . THR A 1 89 ? -3.622 -1.375 17.704 1.00 88.69 89 THR A CA 1
ATOM 718 C C . THR A 1 89 ? -4.148 -2.088 18.952 1.00 88.69 89 THR A C 1
ATOM 720 O O . THR A 1 89 ? -5.242 -1.776 19.415 1.00 88.69 89 THR A O 1
ATOM 723 N N . LEU A 1 90 ? -3.401 -3.064 19.484 1.00 85.69 90 LEU A N 1
ATOM 724 C CA . LEU A 1 90 ? -3.763 -3.834 20.685 1.00 85.69 90 LEU A CA 1
ATOM 725 C C . LEU A 1 90 ? -3.976 -2.935 21.911 1.00 85.69 90 LEU A C 1
ATOM 727 O O . LEU A 1 90 ? -4.943 -3.124 22.641 1.00 85.69 90 LEU A O 1
ATOM 731 N N . ASP A 1 91 ? -3.103 -1.943 22.089 1.00 84.19 91 ASP A N 1
ATOM 732 C CA . ASP A 1 91 ? -3.115 -1.022 23.234 1.00 84.19 91 ASP A CA 1
ATOM 733 C C . ASP A 1 91 ? -3.851 0.300 22.930 1.00 84.19 91 ASP A C 1
ATOM 735 O O . ASP A 1 91 ? -3.760 1.263 23.691 1.00 84.19 91 ASP A O 1
ATOM 739 N N . GLY A 1 92 ? -4.576 0.359 21.807 1.00 86.00 92 GLY A N 1
ATOM 740 C CA . GLY A 1 92 ? -5.296 1.542 21.339 1.00 86.00 92 GLY A CA 1
ATOM 741 C C . GLY A 1 92 ? -4.866 2.017 19.944 1.00 86.00 92 GLY A C 1
ATOM 742 O O . GLY A 1 92 ? -3.975 1.440 19.322 1.00 86.00 92 GLY A O 1
ATOM 743 N N . PRO A 1 93 ? -5.522 3.062 19.410 1.00 86.00 93 PRO A N 1
ATOM 744 C CA . PRO A 1 93 ? -5.267 3.566 18.057 1.00 86.00 93 PRO A CA 1
ATOM 745 C C . PRO A 1 93 ? -3.935 4.324 17.926 1.00 86.00 93 PRO A C 1
ATOM 747 O O . PRO A 1 93 ? -3.345 4.347 16.839 1.00 86.00 93 PRO A O 1
ATOM 750 N N . HIS A 1 94 ? -3.458 4.912 19.027 1.00 87.12 94 HIS A N 1
ATOM 751 C CA . HIS A 1 94 ? -2.279 5.772 19.078 1.00 87.12 94 HIS A CA 1
ATOM 752 C C . HIS A 1 94 ? -0.978 4.972 18.977 1.00 87.12 94 HIS A C 1
ATOM 754 O O . HIS A 1 94 ? -0.756 4.011 19.713 1.00 87.12 94 HIS A O 1
ATOM 760 N N . LEU A 1 95 ? -0.067 5.418 18.111 1.00 85.56 95 LEU A N 1
ATOM 761 C CA . LEU A 1 95 ? 1.211 4.751 17.882 1.00 85.56 95 LEU A CA 1
ATOM 762 C C . LEU A 1 95 ? 2.373 5.717 18.111 1.00 85.56 95 LEU A C 1
ATOM 764 O O . LEU A 1 95 ? 2.414 6.797 17.532 1.00 85.56 95 LEU A O 1
ATOM 768 N N . SER A 1 96 ? 3.371 5.313 18.901 1.00 87.44 96 SER A N 1
ATOM 769 C CA . SER A 1 96 ? 4.621 6.077 18.999 1.00 87.44 96 SER A CA 1
ATOM 770 C C . SER A 1 96 ? 5.443 5.964 17.706 1.00 87.44 96 SER A C 1
ATOM 772 O O . SER A 1 96 ? 5.401 4.936 17.024 1.00 87.44 96 SER A O 1
ATOM 774 N N . TYR A 1 97 ? 6.275 6.967 17.394 1.00 86.88 97 TYR A N 1
ATOM 775 C CA . TYR A 1 97 ? 7.165 6.912 16.221 1.00 86.88 97 TYR A CA 1
ATOM 776 C C . TYR A 1 97 ? 8.113 5.698 16.240 1.00 86.88 97 TYR A C 1
ATOM 778 O O . TYR A 1 97 ? 8.405 5.114 15.195 1.00 86.88 97 TYR A O 1
ATOM 786 N N . ASN A 1 98 ? 8.578 5.280 17.422 1.00 86.25 98 ASN A N 1
ATOM 787 C CA . ASN A 1 98 ? 9.461 4.118 17.554 1.00 86.25 98 ASN A CA 1
ATOM 788 C C . ASN A 1 98 ? 8.723 2.811 17.242 1.00 86.25 98 ASN A C 1
ATOM 790 O O . ASN A 1 98 ? 9.255 1.957 16.525 1.00 86.25 98 ASN A O 1
ATOM 794 N N . THR A 1 99 ? 7.485 2.675 17.720 1.00 86.12 99 THR A N 1
ATOM 795 C CA . THR A 1 99 ? 6.625 1.532 17.392 1.00 86.12 99 THR A CA 1
ATOM 796 C C . THR A 1 99 ? 6.307 1.523 15.897 1.00 86.12 99 THR A C 1
ATOM 798 O O . THR A 1 99 ? 6.491 0.498 15.244 1.00 86.12 99 THR A O 1
ATOM 801 N N . PHE A 1 100 ? 5.960 2.679 15.322 1.00 87.31 100 PHE A N 1
ATOM 802 C CA . PHE A 1 100 ? 5.736 2.851 13.884 1.00 87.31 100 PHE A CA 1
ATOM 803 C C . PHE A 1 100 ? 6.922 2.375 13.039 1.00 87.31 100 PHE A C 1
ATOM 805 O O . PHE A 1 100 ? 6.771 1.528 12.155 1.00 87.31 100 PHE A O 1
ATOM 812 N N . CYS A 1 101 ? 8.125 2.869 13.346 1.00 86.62 101 CYS A N 1
ATOM 813 C CA . CYS A 1 101 ? 9.338 2.471 12.638 1.00 86.62 101 CYS A CA 1
ATOM 814 C C . CYS A 1 101 ? 9.590 0.968 12.760 1.00 86.62 101 CYS A C 1
ATOM 816 O O . CYS A 1 101 ? 10.009 0.344 11.786 1.00 86.62 101 CYS A O 1
ATOM 818 N N . SER A 1 102 ? 9.330 0.385 13.931 1.00 84.81 102 SER A N 1
ATOM 819 C CA . SER A 1 102 ? 9.538 -1.043 14.184 1.00 84.81 102 SER A CA 1
ATOM 820 C C . SER A 1 102 ? 8.600 -1.910 13.347 1.00 84.81 102 SER A C 1
ATOM 822 O O . SER A 1 102 ? 9.048 -2.858 12.701 1.00 84.81 102 SER A O 1
ATOM 824 N N . VAL A 1 103 ? 7.322 -1.534 13.280 1.00 85.44 103 VAL A N 1
ATOM 825 C CA . VAL A 1 103 ? 6.299 -2.214 12.475 1.00 85.44 103 VAL A CA 1
ATOM 826 C C . VAL A 1 103 ? 6.644 -2.154 10.992 1.00 85.44 103 VAL A C 1
ATOM 828 O O . VAL A 1 103 ? 6.683 -3.190 10.327 1.00 85.44 103 VAL A O 1
ATOM 831 N N . LEU A 1 104 ? 6.949 -0.964 10.467 1.00 85.56 104 LEU A N 1
ATOM 832 C CA . LEU A 1 104 ? 7.286 -0.822 9.051 1.00 85.56 104 LEU A CA 1
ATOM 833 C C . LEU A 1 104 ? 8.588 -1.529 8.692 1.00 85.56 104 LEU A C 1
ATOM 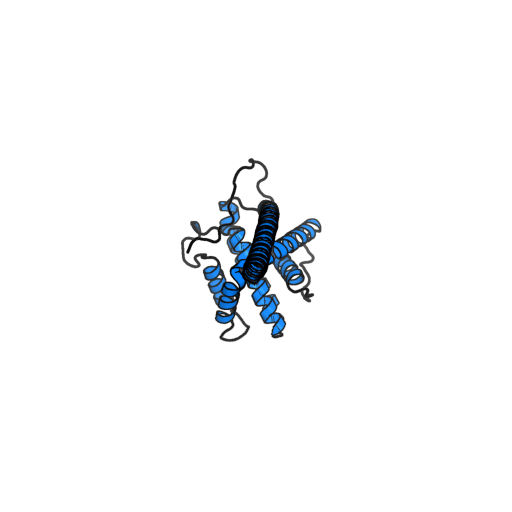835 O O . LEU A 1 104 ? 8.683 -2.136 7.627 1.00 85.56 104 LEU A O 1
ATOM 839 N N . SER A 1 105 ? 9.583 -1.488 9.573 1.00 82.62 105 SER A N 1
ATOM 840 C CA . SER A 1 105 ? 10.850 -2.189 9.356 1.00 82.62 105 SER A CA 1
ATOM 841 C C . SER A 1 105 ? 10.650 -3.702 9.320 1.00 82.62 105 SER A C 1
ATOM 843 O O . SER A 1 105 ? 11.229 -4.371 8.469 1.00 82.62 105 SER A O 1
ATOM 845 N N . TYR A 1 106 ? 9.761 -4.236 10.163 1.00 81.62 106 TYR A N 1
ATOM 846 C CA . TYR A 1 106 ? 9.360 -5.639 10.105 1.00 81.62 106 TYR A CA 1
ATOM 847 C C . TYR A 1 106 ? 8.594 -5.973 8.813 1.00 81.62 106 TYR A C 1
ATOM 849 O O . TYR A 1 106 ? 8.940 -6.941 8.138 1.00 81.62 106 TYR A O 1
ATOM 857 N N . LEU A 1 107 ? 7.611 -5.152 8.417 1.00 79.00 107 LEU A N 1
ATOM 858 C CA . LEU A 1 107 ? 6.843 -5.325 7.172 1.00 79.00 107 LEU A CA 1
ATOM 859 C C . LEU A 1 107 ? 7.752 -5.381 5.940 1.00 79.00 107 LEU A C 1
ATOM 861 O O . LEU A 1 107 ? 7.514 -6.153 5.012 1.00 79.00 107 LEU A O 1
ATOM 865 N N . THR A 1 108 ? 8.771 -4.531 5.927 1.00 76.94 108 THR A N 1
ATOM 866 C CA . THR A 1 108 ? 9.642 -4.330 4.771 1.00 76.94 108 THR A CA 1
ATOM 867 C C . THR A 1 108 ? 10.938 -5.126 4.849 1.00 76.94 108 THR A C 1
ATOM 869 O O . THR A 1 108 ? 11.718 -5.072 3.901 1.00 76.94 108 THR A O 1
ATOM 872 N N . GLU A 1 109 ? 11.182 -5.872 5.929 1.00 74.50 109 GLU A N 1
ATOM 873 C CA . GLU A 1 109 ? 12.463 -6.539 6.205 1.00 74.50 109 GLU A CA 1
ATOM 874 C C . GLU A 1 109 ? 13.649 -5.557 6.142 1.00 74.50 109 GLU A C 1
ATOM 876 O O . GLU A 1 109 ? 14.739 -5.879 5.661 1.00 74.50 109 GLU A O 1
ATOM 881 N N . MET A 1 110 ? 13.424 -4.314 6.570 1.00 67.06 110 MET A N 1
ATOM 882 C CA . MET A 1 110 ? 14.471 -3.305 6.667 1.00 67.06 110 MET A CA 1
ATOM 883 C C . MET A 1 110 ? 15.147 -3.407 8.032 1.00 67.06 110 MET A C 1
ATOM 885 O O . MET A 1 110 ? 14.483 -3.427 9.067 1.00 67.06 110 MET A O 1
ATOM 889 N N . SER A 1 111 ? 16.482 -3.482 8.065 1.00 58.75 111 SER A N 1
ATOM 890 C CA . SER A 1 111 ? 17.188 -3.550 9.346 1.00 58.75 111 SER A CA 1
ATOM 891 C C . SER A 1 111 ? 17.176 -2.181 10.028 1.00 58.75 111 SER A C 1
ATOM 893 O O . SER A 1 111 ? 17.690 -1.214 9.466 1.00 58.75 111 SER A O 1
ATOM 895 N N . ILE A 1 112 ? 16.666 -2.112 11.258 1.00 57.97 112 ILE A N 1
ATOM 896 C CA . ILE A 1 112 ? 16.744 -0.900 12.093 1.00 57.97 112 ILE A CA 1
ATOM 897 C C . ILE A 1 112 ? 18.170 -0.713 12.637 1.00 57.97 112 ILE A C 1
ATOM 899 O O . ILE A 1 112 ? 18.637 0.413 12.781 1.00 57.97 112 ILE A O 1
ATOM 903 N N . SER A 1 113 ? 18.865 -1.824 12.906 1.00 53.38 113 SER A N 1
ATOM 904 C CA . SER A 1 113 ? 20.159 -1.883 13.602 1.00 53.38 113 SER A CA 1
ATOM 905 C C . SER A 1 113 ? 21.295 -2.529 12.796 1.00 53.38 113 SER A C 1
ATOM 907 O O . SER A 1 113 ? 22.423 -2.601 13.278 1.00 53.38 113 SER A O 1
ATOM 909 N N . GLY A 1 114 ? 21.025 -3.013 11.580 1.00 54.03 114 GLY A N 1
ATOM 910 C CA . GLY A 1 114 ? 22.041 -3.603 10.705 1.00 54.03 114 GLY A CA 1
ATOM 911 C C . GLY A 1 114 ? 22.808 -2.554 9.889 1.00 54.03 114 GLY A C 1
ATOM 912 O O . GLY A 1 114 ? 22.419 -1.382 9.863 1.00 54.03 114 GLY A O 1
ATOM 913 N N . PRO A 1 115 ? 23.882 -2.952 9.175 1.00 54.38 115 PRO A N 1
ATOM 914 C CA . PRO A 1 115 ? 24.576 -2.054 8.267 1.00 54.38 115 PRO A CA 1
ATOM 915 C C . PRO A 1 115 ? 23.593 -1.570 7.199 1.00 54.38 115 PRO A C 1
ATOM 917 O O . PRO A 1 115 ? 23.180 -2.320 6.310 1.00 54.38 115 PRO A O 1
ATOM 920 N N . VAL A 1 116 ? 23.242 -0.288 7.284 1.00 55.12 116 VAL A N 1
ATOM 921 C CA . VAL A 1 116 ? 22.336 0.411 6.363 1.00 55.12 116 VAL A CA 1
ATOM 922 C C . VAL A 1 116 ? 22.752 0.203 4.894 1.00 55.12 116 VAL A C 1
ATOM 924 O O . VAL A 1 116 ? 21.921 0.192 3.984 1.00 55.12 116 VAL A O 1
ATOM 927 N N . SER A 1 117 ? 24.042 -0.059 4.662 1.00 55.44 117 SER A N 1
ATOM 928 C CA . SER A 1 117 ? 24.638 -0.345 3.358 1.00 55.44 117 SER A CA 1
ATOM 929 C C . SER A 1 117 ? 24.048 -1.548 2.614 1.00 55.44 117 SER A C 1
ATOM 931 O O . SER A 1 117 ? 24.198 -1.600 1.398 1.00 55.44 117 SER A O 1
ATOM 933 N N . ARG A 1 118 ? 23.361 -2.487 3.283 1.00 63.44 118 ARG A N 1
ATOM 934 C CA . ARG A 1 118 ? 22.774 -3.674 2.625 1.00 63.44 118 ARG A CA 1
ATOM 935 C C . ARG A 1 118 ? 21.272 -3.583 2.363 1.00 63.44 118 ARG A C 1
ATOM 937 O O . ARG A 1 118 ? 20.743 -4.382 1.598 1.00 63.44 118 ARG A O 1
ATOM 944 N N . THR A 1 119 ? 20.575 -2.637 2.988 1.00 71.44 119 THR A N 1
ATOM 945 C CA . THR A 1 119 ? 19.115 -2.539 2.872 1.00 71.44 119 THR A CA 1
ATOM 946 C C . THR A 1 119 ? 18.742 -1.565 1.749 1.00 71.44 119 THR A C 1
ATOM 948 O O . THR A 1 119 ? 19.137 -0.400 1.780 1.00 71.44 119 THR A O 1
ATOM 951 N N . THR A 1 120 ? 18.005 -2.039 0.741 1.00 79.94 120 THR A N 1
ATOM 952 C CA . THR A 1 120 ? 17.574 -1.264 -0.441 1.00 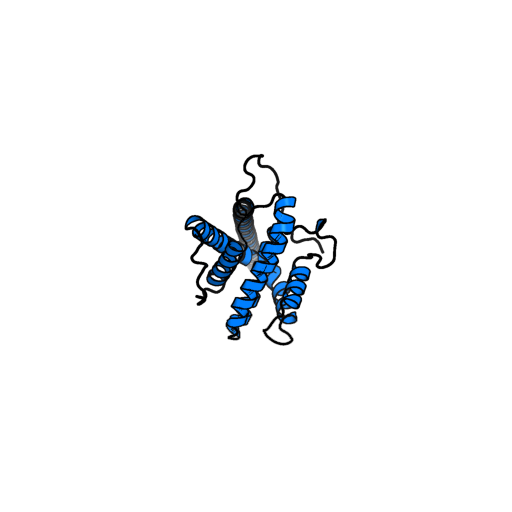79.94 120 THR A CA 1
ATOM 953 C C . THR A 1 120 ? 16.107 -0.835 -0.324 1.00 79.94 120 THR A C 1
ATOM 955 O O . THR A 1 120 ? 15.223 -1.677 -0.194 1.00 79.94 120 THR A O 1
ATOM 958 N N . PHE A 1 121 ? 15.773 0.455 -0.362 1.00 86.69 121 PHE A N 1
ATOM 959 C CA . PHE A 1 121 ? 14.365 0.868 -0.293 1.00 86.69 121 PHE A CA 1
ATOM 960 C C . PHE A 1 121 ? 13.711 0.804 -1.678 1.00 86.69 121 PHE A C 1
ATOM 962 O O . PHE A 1 121 ? 13.651 1.786 -2.407 1.00 86.69 121 PHE A O 1
ATOM 969 N N . THR A 1 122 ? 13.262 -0.386 -2.071 1.00 86.38 122 THR A N 1
ATOM 970 C CA . THR A 1 122 ? 12.699 -0.628 -3.406 1.00 86.38 122 THR A CA 1
ATOM 971 C C . THR A 1 122 ? 11.307 -0.015 -3.582 1.00 86.38 122 THR A C 1
ATOM 973 O O . THR A 1 122 ? 10.580 0.219 -2.616 1.00 86.38 122 THR A O 1
ATOM 976 N N . TYR A 1 123 ? 10.873 0.140 -4.835 1.00 88.88 123 TYR A N 1
ATOM 977 C CA . TYR A 1 123 ? 9.503 0.549 -5.165 1.00 88.88 123 TYR A CA 1
ATOM 978 C C . TYR A 1 123 ? 8.434 -0.383 -4.583 1.00 88.88 123 TYR A C 1
ATOM 980 O O . TYR A 1 123 ? 7.394 0.079 -4.128 1.00 88.88 123 TYR A O 1
ATOM 988 N N . GLY A 1 124 ? 8.706 -1.690 -4.509 1.00 86.38 124 GLY A N 1
ATOM 989 C CA . GLY A 1 124 ? 7.806 -2.639 -3.847 1.00 86.38 124 GLY A CA 1
ATOM 990 C C . GLY A 1 124 ? 7.643 -2.354 -2.349 1.00 86.38 124 GLY A C 1
ATOM 991 O O . GLY A 1 124 ? 6.532 -2.430 -1.829 1.00 86.38 124 GLY A O 1
ATOM 992 N N . ARG A 1 125 ? 8.725 -1.963 -1.656 1.00 88.56 125 ARG A N 1
ATOM 993 C CA . ARG A 1 125 ? 8.669 -1.543 -0.244 1.00 88.56 125 ARG A CA 1
ATOM 994 C C . ARG A 1 125 ? 7.892 -0.239 -0.081 1.00 88.56 125 ARG A C 1
ATOM 996 O O . ARG A 1 125 ? 7.087 -0.147 0.839 1.00 88.56 125 ARG A O 1
ATOM 1003 N N . LEU A 1 126 ? 8.088 0.720 -0.987 1.00 89.81 126 LEU A N 1
ATOM 1004 C CA . LEU A 1 126 ? 7.328 1.971 -1.023 1.00 89.81 126 LEU A CA 1
ATOM 1005 C C . LEU A 1 126 ? 5.817 1.699 -1.125 1.00 89.81 126 LEU A C 1
ATOM 1007 O O . LEU A 1 126 ? 5.054 2.142 -0.270 1.00 89.81 126 LEU A O 1
ATOM 1011 N N . VAL A 1 127 ? 5.396 0.901 -2.112 1.00 91.75 127 VAL A N 1
ATOM 1012 C CA . VAL A 1 127 ? 3.985 0.514 -2.296 1.00 91.75 127 VAL A CA 1
ATOM 1013 C C . VAL A 1 127 ? 3.462 -0.261 -1.084 1.00 91.75 127 VAL A C 1
ATOM 1015 O O . VAL A 1 127 ? 2.343 -0.016 -0.637 1.00 91.75 127 VAL A O 1
ATOM 1018 N N . GLY A 1 128 ? 4.264 -1.156 -0.501 1.00 91.19 128 GLY A N 1
ATOM 1019 C CA . GLY A 1 128 ? 3.889 -1.896 0.705 1.00 91.19 128 GLY A CA 1
ATOM 1020 C C . GLY A 1 128 ? 3.606 -0.986 1.906 1.00 91.19 128 GLY A C 1
ATOM 1021 O O . GLY A 1 128 ? 2.599 -1.175 2.588 1.00 91.19 128 GLY A O 1
ATOM 1022 N N . ILE A 1 129 ? 4.443 0.034 2.130 1.00 91.56 129 ILE A N 1
ATOM 1023 C CA . ILE A 1 129 ? 4.224 1.040 3.181 1.00 91.56 129 ILE A CA 1
ATOM 1024 C C . ILE A 1 129 ? 2.955 1.841 2.897 1.00 91.56 129 ILE A C 1
ATOM 1026 O O . ILE A 1 129 ? 2.101 1.929 3.774 1.00 91.56 129 ILE A O 1
ATOM 1030 N N . PHE A 1 130 ? 2.791 2.367 1.678 1.00 92.88 130 PHE A N 1
ATOM 1031 C CA . PHE A 1 130 ? 1.588 3.117 1.306 1.00 92.88 130 PHE A CA 1
ATOM 1032 C C . PHE A 1 130 ? 0.306 2.289 1.473 1.00 92.88 130 PHE A C 1
ATOM 1034 O O . PHE A 1 130 ? -0.706 2.773 1.983 1.00 92.88 130 PHE A O 1
ATOM 1041 N N . THR A 1 131 ? 0.360 1.001 1.135 1.00 93.50 131 THR A N 1
ATOM 1042 C CA . THR A 1 131 ? -0.777 0.097 1.341 1.00 93.50 131 THR A CA 1
ATOM 1043 C C . THR A 1 131 ? -1.093 -0.060 2.830 1.00 93.50 131 THR A C 1
ATOM 1045 O O . THR A 1 131 ? -2.256 0.024 3.224 1.00 93.50 131 THR A O 1
ATOM 1048 N N . PHE A 1 132 ? -0.073 -0.257 3.673 1.00 92.81 132 PHE A N 1
ATOM 1049 C CA . PHE A 1 132 ? -0.269 -0.394 5.117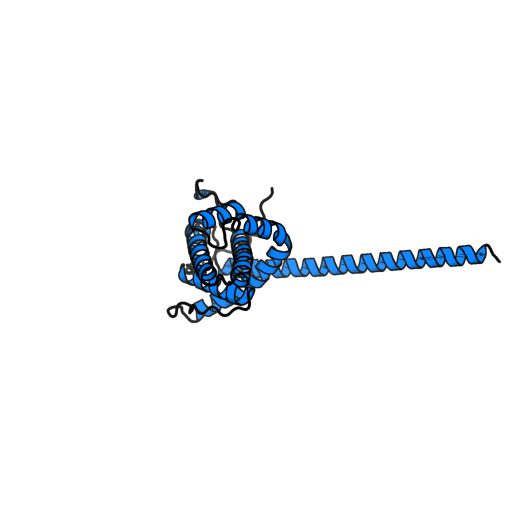 1.00 92.81 132 PHE A CA 1
ATOM 1050 C C . PHE A 1 132 ? -0.849 0.875 5.742 1.00 92.81 132 PHE A C 1
ATOM 1052 O O . PHE A 1 132 ? -1.811 0.780 6.501 1.00 92.81 132 PHE A O 1
ATOM 1059 N N . ILE A 1 133 ? -0.328 2.057 5.397 1.00 93.19 133 ILE A N 1
ATOM 1060 C CA . ILE A 1 133 ? -0.870 3.309 5.940 1.00 93.19 133 ILE A CA 1
ATOM 1061 C C . ILE A 1 133 ? -2.291 3.564 5.444 1.00 93.19 133 ILE A C 1
ATOM 1063 O O . ILE A 1 133 ? -3.091 4.048 6.222 1.00 93.19 133 ILE A O 1
ATOM 1067 N N . GLY A 1 134 ? -2.650 3.173 4.215 1.00 94.38 134 GLY A N 1
ATOM 1068 C CA . GLY A 1 134 ? -4.038 3.263 3.743 1.00 94.38 134 GLY A CA 1
ATOM 1069 C C . GLY A 1 134 ? -4.992 2.434 4.609 1.00 94.38 134 GLY A C 1
ATOM 1070 O O . GLY A 1 134 ? -6.045 2.914 5.025 1.00 94.38 134 GLY A O 1
ATOM 1071 N N . ILE A 1 135 ? -4.587 1.209 4.962 1.00 94.25 135 ILE A N 1
ATOM 1072 C CA . ILE A 1 135 ? -5.348 0.333 5.866 1.00 94.25 135 ILE A CA 1
ATOM 1073 C C . ILE A 1 135 ? -5.410 0.914 7.287 1.00 94.25 135 ILE A C 1
ATOM 1075 O O . ILE A 1 135 ? -6.485 0.936 7.884 1.00 94.25 135 ILE A O 1
ATOM 1079 N N . TYR A 1 136 ? -4.287 1.404 7.818 1.00 94.62 136 TYR A N 1
ATOM 1080 C CA . TYR A 1 136 ? -4.230 2.004 9.153 1.00 94.62 136 TYR A CA 1
ATOM 1081 C C . TYR A 1 136 ? -5.086 3.277 9.214 1.00 94.62 136 TYR A C 1
ATOM 1083 O O . TYR A 1 136 ? -5.919 3.420 10.102 1.00 94.62 136 TYR A O 1
ATOM 1091 N N . SER A 1 137 ? -4.954 4.186 8.249 1.00 94.31 137 SER A N 1
ATOM 1092 C CA . SER A 1 137 ? -5.748 5.414 8.196 1.00 94.31 137 SER A CA 1
ATOM 1093 C C . SER A 1 137 ? -7.236 5.134 8.065 1.00 94.31 137 SER A C 1
ATOM 1095 O O . SER A 1 137 ? -8.023 5.844 8.678 1.00 94.31 137 SER A O 1
ATOM 1097 N N . LYS A 1 138 ? -7.637 4.093 7.321 1.00 94.31 138 LYS A N 1
ATOM 1098 C CA . LYS A 1 138 ? -9.043 3.682 7.276 1.00 94.31 138 LYS A CA 1
ATOM 1099 C C . LYS A 1 138 ? -9.535 3.234 8.653 1.00 94.31 138 LYS A C 1
ATOM 1101 O O . LYS A 1 138 ? -10.590 3.680 9.077 1.00 94.31 138 LYS A O 1
ATOM 1106 N N . TYR A 1 139 ? -8.745 2.434 9.371 1.00 94.25 139 TYR A N 1
ATOM 1107 C CA . TYR A 1 139 ? -9.055 2.055 10.751 1.00 94.25 139 TYR A CA 1
ATOM 1108 C C . TYR A 1 139 ? -9.179 3.273 11.676 1.00 94.25 139 TYR A C 1
ATOM 1110 O O . TYR A 1 139 ? -10.142 3.363 12.425 1.00 94.25 139 TYR A O 1
ATOM 1118 N N . LEU A 1 140 ? -8.250 4.228 11.607 1.00 93.94 140 LEU A N 1
ATOM 1119 C CA . LEU A 1 140 ? -8.318 5.447 12.419 1.00 93.94 140 LEU A CA 1
ATOM 1120 C C . LEU A 1 140 ? -9.547 6.294 12.087 1.00 93.94 140 LEU A C 1
ATOM 1122 O O . LEU A 1 140 ? -10.203 6.789 12.997 1.00 93.94 140 LEU A O 1
ATOM 1126 N N . LEU A 1 141 ? -9.874 6.426 10.800 1.00 92.75 141 LEU A N 1
ATOM 1127 C CA . LEU A 1 141 ? -11.059 7.144 10.339 1.00 92.75 141 LEU A CA 1
ATOM 1128 C C . LEU A 1 141 ? -12.344 6.486 10.855 1.00 92.75 141 LEU A C 1
ATOM 1130 O O . LEU A 1 141 ? -13.237 7.184 11.312 1.00 92.75 141 LEU A O 1
ATOM 1134 N N . ASP A 1 142 ? -12.413 5.154 10.826 1.00 92.69 142 ASP A N 1
ATOM 1135 C CA . ASP A 1 142 ? -13.566 4.388 11.314 1.00 92.69 142 ASP A CA 1
ATOM 1136 C C . ASP A 1 142 ? -13.709 4.427 12.853 1.00 92.69 142 ASP A C 1
ATOM 1138 O O . ASP A 1 142 ? -14.751 4.035 13.373 1.00 92.69 142 ASP A O 1
ATOM 1142 N N . ASN A 1 143 ? -12.686 4.898 13.580 1.00 91.75 143 ASN A N 1
ATOM 1143 C CA . ASN A 1 143 ? -12.677 5.061 15.040 1.00 91.75 143 ASN A CA 1
ATOM 1144 C C . ASN A 1 143 ? -12.593 6.541 15.477 1.00 91.75 143 ASN A C 1
ATOM 1146 O O . ASN A 1 143 ? -12.185 6.818 16.603 1.00 91.75 143 ASN A O 1
ATOM 1150 N N . ASP A 1 144 ? -12.915 7.494 14.594 1.00 90.19 144 ASP A N 1
ATOM 1151 C CA . ASP A 1 144 ? -12.899 8.944 14.867 1.00 90.19 144 ASP A CA 1
ATOM 1152 C C . ASP A 1 144 ? -11.547 9.499 15.378 1.00 90.19 144 ASP A C 1
ATOM 1154 O O . ASP A 1 144 ? -11.468 10.546 16.020 1.00 90.19 144 ASP A O 1
ATOM 1158 N N . CYS A 1 145 ? -10.441 8.833 15.039 1.00 90.06 145 CYS A N 1
ATOM 1159 C CA . CYS A 1 145 ? -9.083 9.181 15.466 1.00 90.06 145 CYS A CA 1
ATOM 1160 C C . CYS A 1 145 ? -8.354 10.030 14.403 1.00 90.06 145 CYS A C 1
ATOM 1162 O O . CYS A 1 145 ? -7.299 9.658 13.884 1.00 90.06 145 CYS A O 1
ATOM 1164 N N . LEU A 1 146 ? -8.934 11.174 14.020 1.00 87.56 146 LEU A N 1
ATOM 1165 C CA . LEU A 1 146 ? -8.434 11.998 12.904 1.00 87.56 146 LEU A CA 1
ATOM 1166 C C . LEU A 1 146 ? -7.037 12.598 13.151 1.00 87.56 146 LEU A C 1
ATOM 1168 O O . LEU A 1 146 ? -6.237 12.701 12.219 1.00 87.56 146 LEU A O 1
ATOM 1172 N N . GLU A 1 147 ? -6.722 12.975 14.392 1.00 86.25 147 GLU A N 1
ATOM 1173 C CA . GLU A 1 147 ? -5.407 13.526 14.760 1.00 86.25 147 GLU A CA 1
ATOM 1174 C C . GLU A 1 147 ? -4.278 12.504 14.558 1.00 86.25 147 GLU A C 1
ATOM 1176 O O . GLU A 1 147 ? -3.179 12.846 14.103 1.00 86.25 147 GLU A O 1
ATOM 1181 N N . ASP A 1 148 ? -4.571 11.225 14.794 1.00 90.31 148 ASP A N 1
ATOM 1182 C CA . ASP A 1 148 ? -3.627 10.138 14.551 1.00 90.31 148 ASP A CA 1
ATOM 1183 C C . ASP A 1 148 ? -3.350 9.937 13.064 1.00 90.31 148 ASP A C 1
ATOM 1185 O O . ASP A 1 148 ? -2.251 9.515 12.707 1.00 90.31 148 ASP A O 1
ATOM 1189 N N . ILE A 1 149 ? -4.287 10.281 12.171 1.00 90.31 149 ILE A N 1
ATOM 1190 C CA . ILE A 1 149 ? -4.043 10.204 10.724 1.00 90.31 149 ILE A CA 1
ATOM 1191 C C . ILE A 1 149 ? -2.975 11.224 10.316 1.00 90.31 149 ILE A C 1
ATOM 1193 O O . ILE A 1 149 ? -2.045 10.876 9.588 1.00 90.31 149 ILE A O 1
ATOM 1197 N N . ASN A 1 150 ? -3.048 12.457 10.826 1.00 86.94 150 ASN A N 1
ATOM 1198 C CA . ASN A 1 150 ? -2.016 13.470 10.580 1.00 86.94 150 ASN A CA 1
ATOM 1199 C C . ASN A 1 150 ? -0.652 13.027 11.129 1.00 86.94 150 ASN A C 1
ATOM 1201 O O . ASN A 1 150 ? 0.370 13.152 10.448 1.00 86.94 150 ASN A O 1
ATOM 1205 N N . THR A 1 151 ? -0.643 12.448 12.331 1.00 89.06 151 THR A N 1
ATOM 1206 C CA . THR A 1 151 ? 0.568 11.884 12.944 1.00 89.06 151 THR A CA 1
ATOM 1207 C C . THR A 1 151 ? 1.145 10.750 12.094 1.00 89.06 151 THR A C 1
ATOM 1209 O O . THR A 1 151 ? 2.347 10.726 11.821 1.00 89.06 151 THR A O 1
ATOM 1212 N N . LEU A 1 152 ? 0.296 9.851 11.593 1.00 90.88 152 LEU A N 1
ATOM 1213 C CA . LEU A 1 152 ? 0.689 8.747 10.723 1.00 90.88 152 LEU A CA 1
ATOM 1214 C C . LEU A 1 152 ? 1.304 9.253 9.412 1.00 90.88 152 LEU A C 1
ATOM 1216 O O . LEU A 1 152 ? 2.343 8.743 8.991 1.00 90.88 152 LEU A O 1
ATOM 1220 N N . ILE A 1 153 ? 0.719 10.279 8.789 1.00 89.50 153 ILE A N 1
ATOM 1221 C CA . ILE A 1 153 ? 1.259 10.908 7.574 1.00 89.50 153 ILE A CA 1
ATOM 1222 C C . ILE A 1 153 ? 2.658 11.475 7.835 1.00 89.50 153 ILE A C 1
ATOM 1224 O O . ILE A 1 153 ? 3.587 11.185 7.077 1.00 89.50 153 ILE A O 1
ATOM 1228 N N . LEU A 1 154 ? 2.830 12.220 8.931 1.00 87.75 154 LEU A N 1
ATOM 1229 C CA . LEU A 1 154 ? 4.117 12.799 9.320 1.00 87.75 154 LEU A CA 1
ATOM 1230 C C . LEU A 1 154 ? 5.177 11.720 9.582 1.00 87.75 154 LEU A C 1
ATOM 1232 O O . LEU A 1 154 ? 6.331 11.838 9.169 1.00 87.75 154 LEU A O 1
ATOM 1236 N N . TYR A 1 155 ? 4.798 10.649 10.275 1.00 90.88 155 TYR A N 1
ATOM 1237 C CA . TYR A 1 155 ? 5.708 9.549 10.577 1.00 90.88 155 TYR A CA 1
ATOM 1238 C C . TYR A 1 155 ? 6.128 8.812 9.311 1.00 90.88 155 TYR A C 1
ATOM 1240 O O . TYR A 1 155 ? 7.310 8.502 9.135 1.00 90.88 155 TYR A O 1
ATOM 1248 N N . THR A 1 156 ? 5.179 8.581 8.407 1.00 90.38 156 THR A N 1
ATOM 1249 C CA . THR A 1 156 ? 5.429 7.911 7.132 1.00 90.38 156 THR A CA 1
ATOM 1250 C C . THR A 1 156 ? 6.349 8.744 6.251 1.00 90.38 156 THR A C 1
ATOM 1252 O O . THR A 1 156 ? 7.342 8.217 5.748 1.00 90.38 156 THR A O 1
ATOM 1255 N N . SER A 1 157 ? 6.083 10.045 6.105 1.00 88.50 157 SER A N 1
ATOM 1256 C CA . SER A 1 157 ? 6.914 10.926 5.282 1.00 88.50 157 SER A CA 1
ATOM 1257 C C . SER A 1 157 ? 8.344 11.003 5.814 1.00 88.50 157 SER A C 1
ATOM 1259 O O . SER A 1 157 ? 9.290 10.804 5.051 1.00 88.50 157 SER A O 1
ATOM 1261 N N . LYS A 1 158 ? 8.520 11.158 7.133 1.00 87.81 158 LYS A N 1
ATOM 1262 C CA . LYS A 1 158 ? 9.839 11.168 7.783 1.00 87.81 158 LYS A CA 1
ATOM 1263 C C . LYS A 1 158 ? 10.590 9.848 7.595 1.00 87.81 158 LYS A C 1
ATOM 1265 O O . LYS A 1 158 ? 11.787 9.851 7.295 1.00 87.81 158 LYS A O 1
ATOM 1270 N N . PHE A 1 159 ? 9.900 8.719 7.753 1.00 88.38 159 PHE A N 1
ATOM 1271 C CA . PHE A 1 159 ? 10.489 7.396 7.566 1.00 88.38 159 PHE A CA 1
ATOM 1272 C C . PHE A 1 159 ? 10.924 7.169 6.112 1.00 88.38 159 PHE A C 1
ATOM 1274 O O . PHE A 1 159 ? 12.054 6.742 5.867 1.00 88.38 159 PHE A O 1
ATOM 1281 N N . MET A 1 160 ? 10.062 7.492 5.145 1.00 88.62 160 MET A N 1
ATOM 1282 C CA . MET A 1 160 ? 10.356 7.321 3.720 1.00 88.62 160 MET A CA 1
ATOM 1283 C C . MET A 1 160 ? 11.462 8.267 3.251 1.00 88.62 160 MET A C 1
ATOM 1285 O O . MET A 1 160 ? 12.388 7.810 2.586 1.00 88.62 160 MET A O 1
ATOM 1289 N N . ALA A 1 161 ? 11.442 9.539 3.665 1.00 88.00 161 ALA A N 1
ATOM 1290 C CA . ALA A 1 161 ? 12.488 10.509 3.335 1.00 88.00 161 ALA A CA 1
ATOM 1291 C C . ALA A 1 161 ? 13.876 10.016 3.768 1.00 88.00 161 ALA A C 1
ATOM 1293 O O . ALA A 1 161 ? 14.828 10.056 2.987 1.00 88.00 161 ALA A O 1
ATOM 1294 N N . LYS A 1 162 ? 13.985 9.462 4.985 1.00 86.31 162 LYS A N 1
ATOM 1295 C CA . LYS A 1 162 ? 15.231 8.858 5.477 1.00 86.31 162 LYS A CA 1
ATOM 1296 C C . LYS A 1 162 ? 15.729 7.753 4.539 1.00 86.31 162 LYS A C 1
ATOM 1298 O O . LYS A 1 162 ? 16.898 7.754 4.159 1.00 86.31 162 LYS A O 1
ATOM 1303 N N . TRP A 1 163 ? 14.870 6.804 4.177 1.00 85.19 163 TRP A N 1
ATOM 1304 C CA . TRP A 1 163 ? 15.272 5.644 3.377 1.00 85.19 163 TRP A CA 1
ATOM 1305 C C . TRP A 1 163 ? 15.537 5.969 1.907 1.00 85.19 163 TRP A C 1
ATOM 1307 O O . TRP A 1 163 ? 16.465 5.401 1.325 1.00 85.19 163 TRP A O 1
ATOM 1317 N N . ILE A 1 164 ? 14.783 6.900 1.325 1.00 86.94 164 ILE A N 1
ATOM 1318 C CA . ILE A 1 164 ? 15.019 7.410 -0.029 1.00 86.94 164 ILE A CA 1
ATOM 1319 C C . ILE A 1 164 ? 16.396 8.073 -0.091 1.00 86.94 164 ILE A C 1
ATOM 1321 O O . ILE A 1 164 ? 17.235 7.650 -0.885 1.00 86.94 164 ILE A O 1
ATOM 1325 N N . ASN A 1 165 ? 16.690 9.003 0.824 1.00 84.44 165 ASN A N 1
ATOM 1326 C CA . ASN A 1 165 ? 17.978 9.704 0.858 1.00 84.44 165 ASN A CA 1
ATOM 1327 C C . ASN A 1 165 ? 19.174 8.755 1.014 1.00 84.44 165 ASN A C 1
ATOM 1329 O O . ASN A 1 165 ? 20.234 8.976 0.432 1.00 84.44 165 ASN A O 1
ATOM 1333 N N . ILE A 1 166 ? 19.000 7.682 1.785 1.00 83.31 166 ILE A N 1
ATOM 1334 C CA . ILE A 1 166 ? 20.045 6.686 2.031 1.00 83.31 166 ILE A CA 1
ATOM 1335 C C . ILE A 1 166 ? 20.261 5.760 0.830 1.00 83.31 166 ILE A C 1
ATOM 1337 O O . ILE A 1 166 ? 21.403 5.434 0.504 1.00 83.31 166 ILE A O 1
ATOM 1341 N N . SER A 1 167 ? 19.184 5.262 0.221 1.00 85.12 167 SER A N 1
ATOM 1342 C CA . SER A 1 167 ? 19.272 4.114 -0.689 1.00 85.12 167 SER A CA 1
ATOM 1343 C C . SER A 1 167 ? 19.039 4.461 -2.152 1.00 85.12 167 SER A C 1
ATOM 1345 O O . SER A 1 167 ? 19.720 3.897 -2.996 1.00 85.12 167 SER A O 1
ATOM 1347 N N . TRP A 1 168 ? 18.171 5.418 -2.488 1.00 87.81 168 TRP A N 1
ATOM 1348 C CA . TRP A 1 168 ? 17.814 5.672 -3.889 1.00 87.81 168 TRP A CA 1
ATOM 1349 C C . TRP A 1 168 ? 18.980 6.234 -4.692 1.00 87.81 168 TRP A C 1
ATOM 1351 O O . TRP A 1 168 ? 19.222 5.788 -5.810 1.00 87.81 168 TRP A O 1
ATOM 1361 N N . LYS A 1 169 ? 19.783 7.120 -4.090 1.00 83.88 169 LYS A N 1
ATOM 1362 C CA . LYS A 1 169 ? 21.004 7.622 -4.733 1.00 83.88 169 LYS A CA 1
ATOM 1363 C C . LYS A 1 169 ? 22.016 6.503 -4.997 1.00 83.88 169 LYS A C 1
ATOM 1365 O O . LYS A 1 169 ? 22.622 6.461 -6.062 1.00 83.88 169 LYS A O 1
ATOM 1370 N N . ARG A 1 170 ? 22.192 5.593 -4.033 1.00 85.06 170 ARG A N 1
ATOM 1371 C CA . ARG A 1 170 ? 23.098 4.438 -4.150 1.00 85.06 170 ARG A CA 1
ATOM 1372 C C . ARG A 1 170 ? 22.601 3.444 -5.202 1.00 85.06 170 ARG A C 1
ATOM 1374 O O . ARG A 1 170 ? 23.390 2.955 -6.003 1.00 85.06 170 ARG A O 1
ATOM 1381 N N . ASP A 1 171 ? 21.302 3.177 -5.192 1.00 85.56 171 ASP A N 1
ATOM 1382 C CA . ASP A 1 171 ? 20.656 2.125 -5.977 1.00 85.56 171 ASP A CA 1
ATOM 1383 C C . ASP A 1 171 ? 20.141 2.640 -7.335 1.00 85.56 171 ASP A C 1
ATOM 1385 O O . ASP A 1 171 ? 19.518 1.884 -8.077 1.00 85.56 171 ASP A O 1
ATOM 1389 N N . LYS A 1 172 ? 20.425 3.910 -7.670 1.00 88.69 172 LYS A N 1
ATOM 1390 C CA . LYS A 1 172 ? 20.029 4.574 -8.923 1.00 88.69 172 LYS A CA 1
ATOM 1391 C C . LYS A 1 172 ? 18.513 4.531 -9.162 1.00 88.69 172 LYS A C 1
ATOM 1393 O O . LYS A 1 172 ? 18.052 4.238 -10.260 1.00 88.69 172 LYS A O 1
ATOM 1398 N N . LEU A 1 173 ? 17.744 4.806 -8.111 1.00 87.56 173 LEU A N 1
ATOM 1399 C CA . LEU A 1 173 ? 16.284 4.889 -8.146 1.00 87.56 173 LEU A CA 1
ATOM 1400 C C . LEU A 1 173 ? 15.846 6.360 -8.173 1.00 87.56 173 LEU A C 1
ATOM 1402 O O . LEU A 1 173 ? 16.443 7.198 -7.498 1.00 87.56 173 LEU A O 1
ATOM 1406 N N . SER A 1 174 ? 14.781 6.665 -8.911 1.00 87.19 174 SER A N 1
ATOM 1407 C CA . SER A 1 174 ? 14.130 7.984 -8.932 1.00 87.19 174 SER A CA 1
ATOM 1408 C C . SER A 1 174 ? 12.604 7.863 -8.923 1.00 87.19 174 SER A C 1
ATOM 1410 O O . SER A 1 174 ? 12.055 6.761 -9.043 1.00 87.19 174 SER A O 1
ATOM 1412 N N . TRP A 1 175 ? 11.913 8.993 -8.767 1.00 85.62 175 TRP A N 1
ATOM 1413 C CA . TRP A 1 175 ? 10.453 9.053 -8.861 1.00 85.62 175 TRP A CA 1
ATOM 1414 C C . TRP A 1 175 ? 9.962 8.923 -10.301 1.00 85.62 175 TRP A C 1
ATOM 1416 O O . TRP A 1 175 ? 8.937 8.287 -10.542 1.00 85.62 175 TRP A O 1
ATOM 1426 N N . GLU A 1 176 ? 10.714 9.451 -11.266 1.00 86.00 176 GLU A N 1
ATOM 1427 C CA . GLU A 1 176 ? 10.444 9.223 -12.685 1.00 86.00 176 GLU A CA 1
ATOM 1428 C C . GLU A 1 176 ? 10.447 7.722 -13.022 1.00 86.00 176 GLU A C 1
ATOM 1430 O O . GLU A 1 176 ? 9.465 7.192 -13.553 1.00 86.00 176 GLU A O 1
ATOM 1435 N N . ASP A 1 177 ? 11.496 7.004 -12.609 1.00 88.12 177 ASP A N 1
ATOM 1436 C CA . ASP A 1 177 ? 11.620 5.566 -12.857 1.00 88.12 177 ASP A CA 1
ATOM 1437 C C . ASP A 1 177 ? 10.546 4.768 -12.094 1.00 88.12 177 ASP A C 1
ATOM 1439 O O . ASP A 1 177 ? 10.025 3.772 -12.606 1.00 88.12 177 ASP A O 1
ATOM 1443 N N . PHE A 1 178 ? 10.158 5.224 -10.893 1.00 89.44 178 PHE A N 1
ATOM 1444 C CA . PHE A 1 178 ? 9.020 4.670 -10.155 1.00 89.44 178 PHE A CA 1
ATOM 1445 C C . PHE A 1 178 ? 7.730 4.779 -10.969 1.00 89.44 178 PHE A C 1
ATOM 1447 O O . PHE A 1 178 ? 7.026 3.781 -11.131 1.00 89.44 178 PHE A O 1
ATOM 1454 N N . ASN A 1 179 ? 7.429 5.965 -11.500 1.00 87.25 179 ASN A N 1
ATOM 1455 C CA . ASN A 1 179 ? 6.203 6.218 -12.247 1.00 87.25 179 ASN A CA 1
ATOM 1456 C C . ASN A 1 179 ? 6.141 5.374 -13.527 1.00 87.25 179 ASN A C 1
ATOM 1458 O O . ASN A 1 179 ? 5.119 4.741 -13.807 1.00 87.25 179 ASN A O 1
ATOM 1462 N N . ILE A 1 180 ? 7.249 5.286 -14.269 1.00 88.56 180 ILE A N 1
ATOM 1463 C CA . ILE A 1 180 ? 7.339 4.468 -15.484 1.00 88.56 180 ILE A CA 1
ATOM 1464 C C . ILE A 1 180 ? 7.159 2.981 -15.148 1.00 88.56 180 ILE A C 1
ATOM 1466 O O . ILE A 1 180 ? 6.268 2.319 -15.693 1.00 88.56 180 ILE A O 1
ATOM 1470 N N . LYS A 1 181 ? 7.968 2.443 -14.226 1.00 90.69 181 LYS A N 1
ATOM 1471 C CA . LYS A 1 181 ? 7.963 1.006 -13.907 1.00 90.69 181 LYS A CA 1
ATOM 1472 C C . LYS A 1 181 ? 6.669 0.562 -13.238 1.00 90.69 181 LYS A C 1
ATOM 1474 O O . LYS A 1 181 ? 6.192 -0.537 -13.521 1.00 90.69 181 LYS A O 1
ATOM 1479 N N . THR A 1 182 ? 6.070 1.399 -12.395 1.00 89.50 182 THR A N 1
ATOM 1480 C CA . THR A 1 182 ? 4.799 1.082 -11.730 1.00 89.50 182 THR A CA 1
ATOM 1481 C C . THR A 1 182 ? 3.654 1.058 -12.732 1.00 89.50 182 THR A C 1
ATOM 1483 O O . THR A 1 182 ? 2.887 0.098 -12.741 1.00 89.50 182 THR A O 1
ATOM 1486 N N . LYS A 1 183 ? 3.588 2.026 -13.655 1.00 90.31 183 LYS A N 1
ATOM 1487 C CA . LYS A 1 183 ? 2.576 2.037 -14.721 1.00 90.31 183 LYS A CA 1
ATOM 1488 C C . LYS A 1 183 ? 2.674 0.808 -15.627 1.00 90.31 183 LYS A C 1
ATOM 1490 O O . LYS A 1 183 ? 1.654 0.224 -15.985 1.00 90.31 183 LYS A O 1
ATOM 1495 N N . LEU A 1 184 ? 3.890 0.389 -15.981 1.00 91.19 184 LEU A N 1
ATOM 1496 C CA . LEU A 1 184 ? 4.111 -0.848 -16.739 1.00 91.19 184 LEU A CA 1
ATOM 1497 C C . LEU A 1 184 ? 3.714 -2.090 -15.932 1.00 91.19 184 LEU A C 1
ATOM 1499 O O . LEU A 1 184 ? 3.060 -2.987 -16.462 1.00 91.19 184 LEU A O 1
ATOM 1503 N N . SER A 1 185 ? 4.061 -2.121 -14.644 1.00 89.19 185 SER A N 1
ATOM 1504 C CA . SER A 1 185 ? 3.718 -3.225 -13.745 1.00 89.19 185 SER A CA 1
ATOM 1505 C C . SER A 1 185 ? 2.204 -3.381 -13.594 1.00 89.19 185 SER A C 1
ATOM 1507 O O . SER A 1 185 ? 1.712 -4.496 -13.748 1.00 89.19 185 SER A O 1
ATOM 1509 N N . ILE A 1 186 ? 1.463 -2.287 -13.374 1.00 87.75 186 ILE A N 1
ATOM 1510 C CA . ILE A 1 186 ? -0.009 -2.283 -13.295 1.00 87.75 186 ILE A CA 1
ATOM 1511 C C . ILE A 1 186 ? -0.601 -2.879 -14.570 1.00 87.75 186 ILE A C 1
ATOM 1513 O O . ILE A 1 186 ? -1.295 -3.889 -14.489 1.00 87.75 186 ILE A O 1
ATOM 1517 N N . LYS A 1 187 ? -0.220 -2.356 -15.744 1.00 89.94 187 LYS A N 1
ATOM 1518 C CA . LYS A 1 187 ? -0.697 -2.877 -17.035 1.00 89.94 187 LYS A CA 1
ATOM 1519 C C . LYS A 1 187 ? -0.425 -4.370 -17.197 1.00 89.94 187 LYS A C 1
ATOM 1521 O O . LYS A 1 187 ? -1.300 -5.118 -17.616 1.00 89.94 187 LYS A O 1
ATOM 1526 N N . SER A 1 188 ? 0.782 -4.827 -16.857 1.00 88.12 188 SER A N 1
ATOM 1527 C CA . SER A 1 188 ? 1.118 -6.253 -16.958 1.00 88.12 188 SER A CA 1
ATOM 1528 C C . SER A 1 188 ? 0.278 -7.128 -16.020 1.00 88.12 188 SER A C 1
ATOM 1530 O O . SER A 1 188 ? -0.114 -8.234 -16.391 1.00 88.12 188 SER A O 1
ATOM 1532 N N . ILE A 1 189 ? -0.027 -6.631 -14.818 1.00 85.12 189 ILE A N 1
ATOM 1533 C CA . ILE A 1 189 ? -0.863 -7.327 -13.841 1.00 85.12 189 ILE A CA 1
ATOM 1534 C C . ILE A 1 189 ? -2.319 -7.371 -14.319 1.00 85.12 189 ILE A C 1
ATOM 1536 O O . ILE A 1 189 ? -2.948 -8.418 -14.205 1.00 85.12 189 ILE A O 1
ATOM 1540 N N . GLU A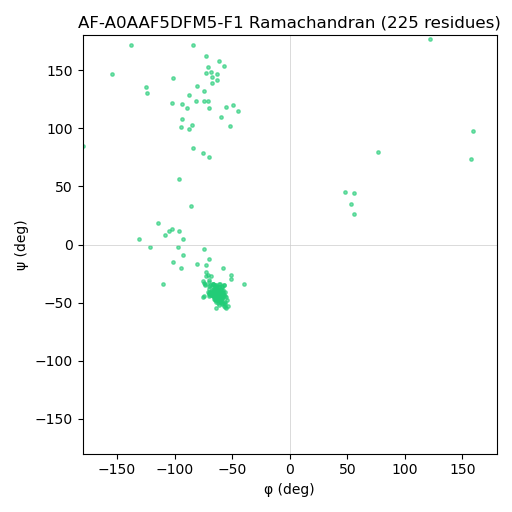 1 190 ? -2.840 -6.282 -14.879 1.00 82.88 190 GLU A N 1
ATOM 1541 C CA . GLU A 1 190 ? -4.195 -6.212 -15.439 1.00 82.88 190 GLU A CA 1
ATOM 1542 C C . GLU A 1 190 ? -4.378 -7.178 -16.611 1.00 82.88 190 GLU A C 1
ATOM 1544 O O . GLU A 1 190 ? -5.305 -7.983 -16.586 1.00 82.88 190 GLU A O 1
ATOM 1549 N N . ILE A 1 191 ? -3.440 -7.191 -17.566 1.00 84.00 191 ILE A N 1
ATOM 1550 C CA . ILE A 1 191 ? -3.440 -8.147 -18.687 1.00 84.00 191 ILE A CA 1
ATOM 1551 C C . ILE A 1 191 ? -3.425 -9.588 -18.165 1.00 84.00 191 ILE A C 1
ATOM 1553 O O . ILE A 1 191 ? -4.125 -10.459 -18.682 1.00 84.00 191 ILE A O 1
ATOM 1557 N N . LYS A 1 192 ? -2.637 -9.859 -17.116 1.00 82.75 192 LYS A N 1
ATOM 1558 C CA . LYS A 1 192 ? -2.610 -11.185 -16.497 1.00 82.75 192 LYS A CA 1
ATOM 1559 C C . LYS A 1 192 ? -3.963 -11.548 -15.877 1.00 82.75 192 LYS A C 1
ATOM 1561 O O . LYS A 1 192 ? -4.432 -12.659 -16.095 1.00 82.75 192 LYS A O 1
ATOM 1566 N N . TYR A 1 193 ? -4.595 -10.630 -15.144 1.00 79.94 193 TYR A N 1
ATOM 1567 C CA . TYR A 1 193 ? -5.918 -10.862 -14.558 1.00 79.94 193 TYR A CA 1
ATOM 1568 C C . TYR A 1 193 ? -6.997 -11.095 -15.619 1.00 79.94 193 TYR A C 1
ATOM 1570 O O . TYR A 1 193 ? -7.845 -11.965 -15.434 1.00 79.94 193 TYR A O 1
ATOM 1578 N N . GLU A 1 194 ? -6.963 -10.353 -16.726 1.00 78.38 194 GLU A N 1
ATOM 1579 C CA . GLU A 1 194 ? -7.901 -10.533 -17.835 1.00 78.38 194 GLU A CA 1
ATOM 1580 C C . GLU A 1 194 ? -7.744 -11.919 -18.474 1.00 78.38 194 GLU A C 1
ATOM 1582 O O . GLU A 1 194 ? -8.726 -12.648 -18.626 1.00 78.38 194 GLU A O 1
ATOM 1587 N N . ASN A 1 195 ? -6.503 -12.341 -18.734 1.00 78.88 195 ASN A N 1
ATOM 1588 C CA . ASN A 1 195 ? -6.211 -13.677 -19.252 1.00 78.88 195 ASN A CA 1
ATOM 1589 C C . ASN A 1 195 ? -6.641 -14.791 -18.285 1.00 78.88 195 ASN A C 1
ATOM 1591 O O . ASN A 1 195 ? -7.290 -15.749 -18.710 1.00 78.88 195 ASN A O 1
ATOM 1595 N N . ASP A 1 196 ? -6.330 -14.667 -16.991 1.00 78.19 196 ASP A N 1
ATOM 1596 C CA . ASP A 1 196 ? -6.721 -15.653 -15.976 1.00 78.19 196 ASP A CA 1
ATOM 1597 C C . ASP A 1 196 ? -8.259 -15.766 -15.879 1.00 78.19 196 ASP A C 1
ATOM 1599 O O . ASP A 1 196 ? -8.807 -16.866 -15.737 1.00 78.19 196 ASP A O 1
ATOM 1603 N N . ASN A 1 197 ? -8.982 -14.650 -16.029 1.00 73.88 197 ASN A N 1
ATOM 1604 C CA . ASN A 1 197 ? -10.445 -14.629 -16.027 1.00 73.88 197 ASN A CA 1
ATOM 1605 C C . ASN A 1 197 ? -11.044 -15.308 -17.273 1.00 73.88 197 ASN A C 1
ATOM 1607 O O . ASN A 1 197 ? -12.000 -16.083 -17.161 1.00 73.88 197 ASN A O 1
ATOM 1611 N N . ILE A 1 198 ? -10.457 -15.084 -18.454 1.00 74.81 198 ILE A N 1
ATOM 1612 C CA . ILE A 1 198 ? -10.853 -15.766 -19.697 1.00 74.81 198 ILE A CA 1
ATOM 1613 C C . ILE A 1 198 ? -10.653 -17.278 -19.554 1.00 74.81 198 ILE A C 1
ATOM 1615 O O . ILE A 1 198 ? -11.575 -18.046 -19.832 1.00 74.81 198 ILE A O 1
ATOM 1619 N N . ILE A 1 199 ? -9.488 -17.715 -19.065 1.00 73.12 199 ILE A N 1
ATOM 1620 C CA . ILE A 1 199 ? -9.182 -19.141 -18.865 1.00 73.12 199 ILE A CA 1
ATOM 1621 C C . ILE A 1 199 ? -10.183 -19.775 -17.893 1.00 73.12 199 ILE A C 1
ATOM 1623 O O . ILE A 1 199 ? -10.724 -20.850 -18.168 1.00 73.12 199 ILE A O 1
ATOM 1627 N N . THR A 1 200 ? -10.479 -19.097 -16.782 1.00 70.50 200 THR A N 1
ATOM 1628 C CA . THR A 1 200 ? -11.449 -19.578 -15.788 1.00 70.50 200 THR A CA 1
ATOM 1629 C C . THR A 1 200 ? -12.845 -19.702 -16.402 1.00 70.50 200 THR A C 1
ATOM 1631 O O . THR A 1 200 ? -13.490 -20.740 -16.261 1.00 70.50 200 THR A O 1
ATOM 1634 N N . THR A 1 201 ? -13.285 -18.695 -17.161 1.00 74.06 201 THR A N 1
ATOM 1635 C CA . THR A 1 201 ? -14.597 -18.691 -17.829 1.00 74.06 201 THR A CA 1
ATOM 1636 C C . THR A 1 201 ? -14.722 -19.829 -18.843 1.00 74.06 201 THR A C 1
ATOM 1638 O O . THR A 1 201 ? -15.697 -20.578 -18.811 1.00 74.06 201 THR A O 1
ATOM 1641 N N . VAL A 1 202 ? -13.717 -20.020 -19.703 1.00 73.19 202 VAL A N 1
ATOM 1642 C CA . VAL A 1 202 ? -13.695 -21.117 -20.686 1.00 73.19 202 VAL A CA 1
ATOM 1643 C C . VAL A 1 202 ? -13.740 -22.477 -19.989 1.00 73.19 202 VAL A C 1
ATOM 1645 O O . VAL A 1 202 ? -14.498 -23.353 -20.400 1.00 73.19 202 VAL A O 1
ATOM 1648 N N . THR A 1 203 ? -12.992 -22.643 -18.898 1.00 72.69 203 THR A N 1
ATOM 1649 C CA . THR A 1 203 ? -12.972 -23.894 -18.126 1.00 72.69 203 THR A CA 1
ATOM 1650 C C . THR A 1 203 ? -14.344 -24.205 -17.520 1.00 72.69 203 THR A C 1
ATOM 1652 O O . THR A 1 203 ? -14.807 -25.343 -17.602 1.00 72.69 203 THR A O 1
ATOM 1655 N N . VAL A 1 204 ? -15.035 -23.197 -16.972 1.00 73.12 204 VAL A N 1
ATOM 1656 C CA . VAL A 1 204 ? -16.401 -23.345 -16.438 1.00 73.12 204 VAL A CA 1
ATOM 1657 C C . VAL A 1 204 ? -17.391 -23.722 -17.542 1.00 73.12 204 VAL A C 1
ATOM 1659 O O . VAL A 1 204 ? -18.197 -24.630 -17.343 1.00 73.12 204 VAL A O 1
ATOM 1662 N N . VAL A 1 205 ? -17.312 -23.087 -18.716 1.00 78.69 205 VAL A N 1
ATOM 1663 C CA . VAL A 1 205 ? -18.184 -23.407 -19.860 1.00 78.69 205 VAL A CA 1
ATOM 1664 C C . VAL A 1 205 ? -17.955 -24.840 -20.342 1.00 78.69 205 VAL A C 1
ATOM 1666 O O . VAL A 1 205 ? -18.920 -25.583 -20.508 1.00 78.69 205 VAL A O 1
ATOM 1669 N N . ILE A 1 206 ? -16.699 -25.268 -20.501 1.00 79.50 206 ILE A N 1
ATOM 1670 C CA . ILE A 1 206 ? -16.368 -26.650 -20.884 1.00 79.50 206 ILE A CA 1
ATOM 1671 C C . ILE A 1 206 ? -16.902 -27.639 -19.841 1.00 79.50 206 ILE A C 1
ATOM 1673 O O . ILE A 1 206 ? -17.510 -28.643 -20.212 1.00 79.50 206 ILE A O 1
ATOM 1677 N N . GLY A 1 207 ? -16.732 -27.341 -18.549 1.00 67.56 207 GLY A N 1
ATOM 1678 C CA . GLY A 1 207 ? -17.275 -28.154 -17.461 1.00 67.56 207 GLY A CA 1
ATOM 1679 C C . GLY A 1 207 ? -18.800 -28.279 -17.528 1.00 67.56 207 GLY A C 1
ATOM 1680 O O . GLY A 1 207 ? -19.332 -29.388 -17.467 1.00 67.56 207 GLY A O 1
ATOM 1681 N N . ALA A 1 208 ? -19.509 -27.166 -17.733 1.00 75.62 208 ALA A N 1
ATOM 1682 C CA . ALA A 1 208 ? -20.963 -27.156 -17.879 1.00 75.62 208 ALA A CA 1
ATOM 1683 C C . ALA A 1 208 ? -21.429 -27.950 -19.113 1.00 75.62 208 ALA A C 1
ATOM 1685 O O . ALA A 1 208 ? -22.368 -28.744 -19.020 1.00 75.62 208 ALA A O 1
ATOM 1686 N N . CYS A 1 209 ? -20.745 -27.801 -20.252 1.00 76.44 209 CYS A N 1
ATOM 1687 C CA . CYS A 1 209 ? -21.029 -28.572 -21.461 1.00 76.44 209 CYS A CA 1
ATOM 1688 C C . CYS A 1 209 ? -20.796 -30.075 -21.253 1.00 76.44 209 CYS A C 1
ATOM 1690 O O . CYS A 1 209 ? -21.634 -30.877 -21.661 1.00 76.44 209 CYS A O 1
ATOM 1692 N N . ALA A 1 210 ? -19.707 -30.470 -20.588 1.00 73.38 210 ALA A N 1
ATOM 1693 C CA . ALA A 1 210 ? -19.418 -31.874 -20.297 1.00 73.38 210 ALA A CA 1
ATOM 1694 C C . ALA A 1 210 ? -20.505 -32.509 -19.412 1.00 73.38 210 ALA A C 1
ATOM 1696 O O . ALA A 1 210 ? -20.961 -33.618 -19.698 1.00 73.38 210 ALA A O 1
ATOM 1697 N N . ILE A 1 211 ? -20.979 -31.783 -18.392 1.00 81.94 211 ILE A N 1
ATOM 1698 C CA . ILE A 1 211 ? -22.089 -32.221 -17.532 1.00 81.94 211 ILE A CA 1
ATOM 1699 C C . ILE A 1 211 ? -23.381 -32.373 -18.348 1.00 81.94 211 ILE A C 1
ATOM 1701 O O . ILE A 1 211 ? -24.074 -33.382 -18.216 1.00 81.94 211 ILE A O 1
ATOM 1705 N N . ALA A 1 212 ? -23.692 -31.417 -19.228 1.00 78.75 212 ALA A N 1
ATOM 1706 C CA . ALA A 1 212 ? -24.884 -31.479 -20.073 1.00 78.75 212 ALA A CA 1
ATOM 1707 C C . ALA A 1 212 ? -24.854 -32.673 -21.047 1.00 78.75 212 ALA A C 1
ATOM 1709 O O . ALA A 1 212 ? -25.852 -33.382 -21.191 1.00 78.75 212 ALA A O 1
ATOM 1710 N N . VAL A 1 213 ? -23.705 -32.940 -21.679 1.00 84.31 213 VAL A N 1
ATOM 1711 C CA . VAL A 1 213 ? -23.525 -34.094 -22.575 1.00 84.31 213 VAL A CA 1
ATOM 1712 C C . VAL A 1 213 ? -23.652 -35.409 -21.806 1.00 84.31 213 VAL A C 1
ATOM 1714 O O . VAL A 1 213 ? -24.332 -36.321 -22.277 1.00 84.31 213 VAL A O 1
ATOM 1717 N N . ALA A 1 214 ? -23.069 -35.504 -20.608 1.00 78.81 214 ALA A N 1
ATOM 1718 C CA . ALA A 1 214 ? -23.216 -36.680 -19.754 1.00 78.81 214 ALA A CA 1
ATOM 1719 C C . ALA A 1 214 ? -24.685 -36.919 -19.360 1.00 78.81 214 ALA A C 1
ATOM 1721 O O . ALA A 1 214 ? -25.173 -38.045 -19.458 1.00 78.81 214 ALA A O 1
ATOM 1722 N N . ALA A 1 215 ? -25.417 -35.862 -18.992 1.00 80.94 215 ALA A N 1
ATOM 1723 C CA . ALA A 1 215 ? -26.835 -35.947 -18.649 1.00 80.94 215 ALA A CA 1
ATOM 1724 C C . ALA A 1 215 ? -27.699 -36.416 -19.834 1.00 80.94 215 ALA A C 1
ATOM 1726 O O . ALA A 1 215 ? -28.540 -37.302 -19.670 1.00 80.94 215 ALA A O 1
ATOM 1727 N N . LEU A 1 216 ? -27.460 -35.884 -21.038 1.00 81.88 216 LEU A N 1
ATOM 1728 C CA . LEU A 1 216 ? -28.132 -36.340 -22.260 1.00 81.88 216 LEU A CA 1
ATOM 1729 C C . LEU A 1 216 ? -27.787 -37.797 -22.586 1.00 81.88 216 LEU A C 1
ATOM 1731 O O . LEU A 1 216 ? -28.677 -38.572 -22.932 1.00 81.88 216 LEU A O 1
ATOM 1735 N N . GLY A 1 217 ? -26.519 -38.188 -22.438 1.00 82.38 217 GLY A N 1
ATOM 1736 C CA . GLY A 1 217 ? -26.071 -39.566 -22.631 1.00 82.38 217 GLY A CA 1
ATOM 1737 C C . GLY A 1 217 ? -26.790 -40.547 -21.702 1.00 82.38 217 GLY A C 1
ATOM 1738 O O . GLY A 1 217 ? -27.281 -41.576 -22.163 1.00 82.38 217 GLY A O 1
ATOM 1739 N N . ILE A 1 218 ? -26.933 -40.198 -20.419 1.00 82.88 218 ILE A N 1
ATOM 1740 C CA . ILE A 1 218 ? -27.697 -40.988 -19.442 1.00 82.88 218 ILE A CA 1
ATOM 1741 C C . ILE A 1 218 ? -29.179 -41.051 -19.839 1.00 82.88 218 ILE A C 1
ATOM 1743 O O . ILE A 1 218 ? -29.758 -42.135 -19.856 1.00 82.88 218 ILE A O 1
ATOM 1747 N N . TYR A 1 219 ? -29.788 -39.922 -20.214 1.00 85.00 219 TYR A N 1
ATOM 1748 C CA . TYR A 1 219 ? -31.195 -39.866 -20.620 1.00 85.00 219 TYR A CA 1
ATOM 1749 C C . TYR A 1 219 ? -31.497 -40.758 -21.835 1.00 85.00 219 TYR A C 1
ATOM 1751 O O . TYR A 1 219 ? -32.426 -41.568 -21.800 1.00 85.00 219 TYR A O 1
ATOM 1759 N N . PHE A 1 220 ? -30.697 -40.656 -22.902 1.00 84.56 220 PHE A N 1
ATOM 1760 C CA . PHE A 1 220 ? -30.861 -41.496 -24.092 1.00 84.56 220 PHE A CA 1
ATOM 1761 C C . PHE A 1 220 ? -30.501 -42.960 -23.828 1.00 84.56 220 PHE A C 1
ATOM 1763 O O . PHE A 1 220 ? -31.157 -43.847 -24.376 1.00 84.56 220 PHE A O 1
ATOM 1770 N N . GLY A 1 221 ? -29.508 -43.216 -22.971 1.00 80.81 221 GLY A N 1
ATOM 1771 C CA . GLY A 1 221 ? -29.154 -44.557 -22.517 1.00 80.81 221 GLY A CA 1
ATOM 1772 C C . GLY A 1 221 ? -30.330 -45.249 -21.834 1.00 80.81 221 GLY A C 1
ATOM 1773 O O . GLY A 1 221 ? -30.714 -46.330 -22.262 1.00 80.81 221 GLY A O 1
ATOM 1774 N N . ILE A 1 222 ? -30.959 -44.584 -20.857 1.00 79.62 222 ILE A N 1
ATOM 1775 C CA . ILE A 1 222 ? -32.157 -45.081 -20.163 1.00 79.62 222 ILE A CA 1
ATOM 1776 C C . ILE A 1 222 ? -33.311 -45.276 -21.151 1.00 79.62 222 ILE A C 1
ATOM 1778 O O . ILE A 1 222 ? -33.952 -46.322 -21.149 1.00 79.62 222 ILE A O 1
ATOM 1782 N N . LYS A 1 223 ? -33.576 -44.305 -22.034 1.00 77.25 223 LYS A N 1
ATOM 1783 C CA . LYS A 1 223 ? -34.676 -44.415 -23.003 1.00 77.25 223 LYS A CA 1
ATOM 1784 C C . LYS A 1 223 ? -34.524 -45.635 -23.919 1.00 77.25 223 LYS A C 1
ATOM 1786 O O . LYS A 1 223 ? -35.526 -46.255 -24.249 1.00 77.25 223 LYS A O 1
ATOM 1791 N N . LYS A 1 224 ? -33.297 -45.992 -24.311 1.00 74.62 224 LYS A N 1
ATOM 1792 C CA . LYS A 1 224 ? -33.026 -47.153 -25.171 1.00 74.62 224 LYS A CA 1
ATOM 1793 C C . LYS A 1 224 ? -33.196 -48.497 -24.450 1.00 74.62 224 LYS A C 1
ATOM 1795 O O . LYS A 1 224 ? -33.422 -49.492 -25.115 1.00 74.62 224 LYS A O 1
ATOM 1800 N N . THR A 1 225 ? -33.086 -48.552 -23.123 1.00 69.31 225 THR A N 1
ATOM 1801 C CA . THR A 1 225 ? -33.299 -49.793 -22.354 1.00 69.31 225 THR A CA 1
ATOM 1802 C C . THR A 1 225 ? -34.773 -50.111 -22.098 1.00 69.31 225 THR A C 1
ATOM 1804 O O . THR A 1 225 ? -35.083 -51.242 -21.739 1.00 69.31 225 THR A O 1
ATOM 1807 N N . PHE A 1 226 ? -35.672 -49.133 -22.254 1.00 62.81 226 PHE A N 1
ATOM 1808 C CA . PHE A 1 226 ? -37.112 -49.270 -21.988 1.00 62.81 226 PHE A CA 1
ATOM 1809 C C . PHE A 1 226 ? -37.991 -49.288 -23.258 1.00 62.81 226 PHE A C 1
ATOM 1811 O O . PHE A 1 226 ? -39.215 -49.253 -23.140 1.00 62.81 226 PHE A O 1
ATOM 1818 N N . TYR A 1 227 ? -37.383 -49.358 -24.448 1.00 51.94 227 TYR A N 1
ATOM 1819 C CA . TYR A 1 227 ? -38.034 -49.582 -25.748 1.00 51.94 227 TYR A CA 1
ATOM 1820 C C . TYR A 1 227 ? -37.351 -50.741 -26.469 1.00 51.94 227 TYR A C 1
ATOM 1822 O O . TYR A 1 227 ? -38.074 -51.517 -27.128 1.00 51.94 227 TYR A O 1
#

Solvent-accessible surface area (backbone atoms only — not comparable to full-atom values): 13251 Å² total; per-residue (Å²): 132,82,77,85,69,74,86,81,84,88,84,82,76,97,84,84,86,76,88,71,73,71,48,59,65,52,48,36,45,24,46,53,49,26,46,29,64,71,66,72,45,88,72,89,74,76,71,75,79,88,58,52,74,66,56,54,51,50,32,51,53,51,17,54,54,44,48,57,51,20,55,61,50,37,78,78,39,46,71,62,49,50,56,50,48,54,66,64,40,69,93,37,89,75,73,54,70,69,58,49,52,50,52,53,25,62,77,58,72,41,64,92,85,52,72,64,90,74,53,73,71,43,70,53,47,52,42,50,50,54,34,47,49,50,54,49,41,50,53,30,58,78,64,75,35,60,71,54,43,57,50,49,44,54,51,49,23,56,53,48,41,55,41,44,71,66,21,22,74,77,69,74,55,52,66,69,58,46,54,55,53,49,56,53,49,52,51,54,51,50,54,49,51,53,51,54,49,52,53,51,51,53,50,52,51,52,51,52,50,51,51,51,52,51,52,50,51,50,52,54,53,54,54,63,75,78,109

InterPro domains:
  IPR002475 Bcl2-like [PS50062] (66-177)
  IPR036834 Bcl-2-like superfamily [G3DSA:1.10.437.10] (17-184)
  IPR036834 Bcl-2-like superfamily [SSF56854] (55-178)

pLDDT: mean 78.0, std 17.8, range [24.95, 94.62]

Nearest PDB structures (foldseek):
  4oq5-assembly3_C  TM=7.543E-01  e=8.010E-04  Homo sapiens
  6udy-assembly2_B  TM=7.603E-01  e=2.088E-03  Homo sapiens
  4hw2-assembly1_A  TM=7.220E-01  e=3.212E-03  Homo sapiens
  6u63-assembly3_C  TM=8.058E-01  e=1.014E-02  Homo sapiens
  2jm6-assembly1_B  TM=7.187E-01  e=6.589E-03  Mus musculus